Protein AF-A0A1Q9V9M3-F1 (afdb_monomer_lite)

pLDDT: mean 82.21, std 14.97, range [46.44, 98.75]

Structure (mmCIF, N/CA/C/O backbone):
data_AF-A0A1Q9V9M3-F1
#
_entry.id   AF-A0A1Q9V9M3-F1
#
loop_
_atom_site.group_PDB
_atom_site.id
_atom_site.type_symbol
_atom_site.label_atom_id
_atom_site.label_alt_id
_atom_site.label_comp_id
_atom_site.label_asym_id
_atom_site.label_entity_id
_atom_site.label_seq_id
_atom_site.pdbx_PDB_ins_code
_atom_site.Cartn_x
_atom_site.Cartn_y
_atom_site.Cartn_z
_atom_site.occupancy
_atom_site.B_iso_or_equiv
_atom_site.auth_seq_id
_atom_site.auth_comp_id
_atom_site.auth_asym_id
_atom_site.auth_atom_id
_atom_site.pdbx_PDB_model_num
ATOM 1 N N . MET A 1 1 ? 16.304 15.624 -45.747 1.00 52.19 1 MET A N 1
ATOM 2 C CA . MET A 1 1 ? 17.213 16.599 -46.400 1.00 52.19 1 MET A CA 1
ATOM 3 C C . MET A 1 1 ? 18.482 15.970 -46.982 1.00 52.19 1 MET A C 1
ATOM 5 O O . MET A 1 1 ? 18.844 16.340 -48.091 1.00 52.19 1 MET A O 1
ATOM 9 N N . LEU A 1 2 ? 19.108 14.981 -46.325 1.00 54.31 2 LEU A N 1
ATOM 10 C CA . LEU A 1 2 ? 20.291 14.260 -46.846 1.00 54.31 2 LEU A CA 1
ATOM 11 C C . LEU A 1 2 ? 20.023 13.435 -48.120 1.00 54.31 2 LEU A C 1
ATOM 13 O O . LEU A 1 2 ? 20.800 13.474 -49.067 1.00 54.31 2 LEU A O 1
ATOM 17 N N . VAL A 1 3 ? 18.885 12.740 -48.186 1.00 54.84 3 VAL A N 1
ATOM 18 C CA . VAL A 1 3 ? 18.521 11.927 -49.363 1.00 54.84 3 VAL A CA 1
ATOM 19 C C . VAL A 1 3 ? 18.306 12.803 -50.605 1.00 54.84 3 VAL A C 1
ATOM 21 O O . VAL A 1 3 ? 18.783 12.475 -51.685 1.00 54.84 3 VAL A O 1
ATOM 24 N N . LEU A 1 4 ? 17.663 13.966 -50.452 1.00 55.78 4 LEU A N 1
ATOM 25 C CA . LEU A 1 4 ? 17.434 14.912 -51.552 1.00 55.78 4 LEU A CA 1
ATOM 26 C C . LEU A 1 4 ? 18.737 15.526 -52.077 1.00 55.78 4 LEU A C 1
ATOM 28 O O . LEU A 1 4 ? 18.901 15.673 -53.286 1.00 55.78 4 LEU A O 1
ATOM 32 N N . SER A 1 5 ? 19.678 15.836 -51.184 1.00 60.47 5 SER A N 1
ATOM 33 C CA . SER A 1 5 ? 20.996 16.349 -51.570 1.00 60.47 5 SER A CA 1
ATOM 34 C C . SER A 1 5 ? 21.840 15.275 -52.263 1.00 60.47 5 SER A C 1
ATOM 36 O O . SER A 1 5 ? 22.476 15.579 -53.271 1.00 60.47 5 SER A O 1
ATOM 38 N N . GLN A 1 6 ? 21.769 14.010 -51.828 1.00 55.84 6 GLN A N 1
ATOM 39 C CA . GLN A 1 6 ? 22.414 12.896 -52.535 1.00 55.84 6 GLN A CA 1
ATOM 40 C C . GLN A 1 6 ? 21.811 12.633 -53.921 1.00 55.84 6 GLN A C 1
ATOM 42 O O . GLN A 1 6 ? 22.554 12.438 -54.882 1.00 55.84 6 GLN A O 1
ATOM 47 N N . VAL A 1 7 ? 20.483 12.686 -54.060 1.00 62.59 7 VAL A N 1
ATOM 48 C CA . VAL A 1 7 ? 19.799 12.487 -55.351 1.00 62.59 7 VAL A CA 1
ATOM 49 C C . VAL A 1 7 ? 20.098 13.629 -56.329 1.00 62.59 7 VAL A C 1
ATOM 51 O O . VAL A 1 7 ? 20.303 13.383 -57.520 1.00 62.59 7 VAL A O 1
ATOM 54 N N . TRP A 1 8 ? 20.170 14.872 -55.844 1.00 66.31 8 TRP A N 1
ATOM 55 C CA . TRP A 1 8 ? 20.502 16.034 -56.672 1.00 66.31 8 TRP A CA 1
ATOM 56 C C . TRP A 1 8 ? 21.964 16.002 -57.151 1.00 66.31 8 TRP A C 1
ATOM 58 O O . TRP A 1 8 ? 22.221 16.199 -58.341 1.00 66.31 8 TRP A O 1
ATOM 68 N N . LEU A 1 9 ? 22.915 15.648 -56.273 1.00 55.75 9 LEU A N 1
ATOM 69 C CA . LEU A 1 9 ? 24.323 15.457 -56.653 1.00 55.75 9 LEU A CA 1
ATOM 70 C C . LEU A 1 9 ? 24.509 14.300 -57.653 1.00 55.75 9 LEU A C 1
ATOM 72 O O . LEU A 1 9 ? 25.264 14.438 -58.620 1.00 55.75 9 LEU A O 1
ATOM 76 N N . ALA A 1 10 ? 23.813 13.177 -57.439 1.00 53.75 10 ALA A N 1
ATOM 77 C CA . ALA A 1 10 ? 23.918 11.984 -58.281 1.00 53.75 10 ALA A CA 1
ATOM 78 C C . ALA A 1 10 ? 23.392 12.227 -59.704 1.00 53.75 10 ALA A C 1
ATOM 80 O O . ALA A 1 10 ? 24.025 11.816 -60.677 1.00 53.75 10 ALA A O 1
ATOM 81 N N . ARG A 1 11 ? 22.277 12.959 -59.846 1.00 52.19 11 ARG A N 1
ATOM 82 C CA . ARG A 1 11 ? 21.719 13.316 -61.161 1.00 52.19 11 ARG A CA 1
ATOM 83 C C . ARG A 1 11 ? 22.567 14.330 -61.926 1.00 52.19 11 ARG A C 1
ATOM 85 O O . ARG A 1 11 ? 22.576 14.296 -63.151 1.00 52.19 11 ARG A O 1
ATOM 92 N N . ARG A 1 12 ? 23.282 15.226 -61.235 1.00 53.69 12 ARG A N 1
ATOM 93 C CA . ARG A 1 12 ? 24.069 16.288 -61.885 1.00 53.69 12 ARG A CA 1
ATOM 94 C C . ARG A 1 12 ? 25.446 15.822 -62.375 1.00 53.69 12 ARG A C 1
ATOM 96 O O . ARG A 1 12 ? 25.976 16.454 -63.282 1.00 53.69 12 ARG A O 1
ATOM 103 N N . THR A 1 13 ? 26.025 14.754 -61.812 1.00 55.75 13 THR A N 1
ATOM 104 C CA . THR A 1 13 ? 27.444 14.403 -62.056 1.00 55.75 13 THR A CA 1
ATOM 105 C C . THR A 1 13 ? 27.709 13.067 -62.754 1.00 55.75 13 THR A C 1
ATOM 107 O O . THR A 1 13 ? 28.842 12.851 -63.176 1.00 55.75 13 THR A O 1
ATOM 110 N N . HIS A 1 14 ? 26.715 12.185 -62.936 1.00 46.44 14 HIS A N 1
ATOM 111 C CA . HIS A 1 14 ? 26.846 10.934 -63.716 1.00 46.44 14 HIS A CA 1
ATOM 112 C C . HIS A 1 14 ? 28.064 10.040 -63.346 1.00 46.44 14 HIS A C 1
ATOM 114 O O . HIS A 1 14 ? 28.505 9.218 -64.148 1.00 46.44 14 HIS A O 1
ATOM 120 N N . ARG A 1 15 ? 28.626 10.178 -62.132 1.00 51.00 15 ARG A N 1
ATOM 121 C CA . ARG A 1 15 ? 29.805 9.439 -61.649 1.00 51.00 15 ARG A CA 1
ATOM 122 C C . ARG A 1 15 ? 29.565 8.891 -60.244 1.00 51.00 15 ARG A C 1
ATOM 124 O O . ARG A 1 15 ? 29.364 9.664 -59.313 1.00 51.00 15 ARG A O 1
ATOM 131 N N . VAL A 1 16 ? 29.622 7.558 -60.153 1.00 52.34 16 VAL A N 1
ATOM 132 C CA . VAL A 1 16 ? 29.836 6.688 -58.977 1.00 52.34 16 VAL A CA 1
ATOM 133 C C . VAL A 1 16 ? 29.643 7.354 -57.609 1.00 52.34 16 VAL A C 1
ATOM 135 O O . VAL A 1 16 ? 30.481 8.130 -57.140 1.00 52.34 16 VAL A O 1
ATOM 138 N N . LEU A 1 17 ? 28.522 6.989 -56.976 1.00 54.84 17 LEU A N 1
ATOM 139 C CA . LEU A 1 17 ? 28.179 7.255 -55.580 1.00 54.84 17 LEU A CA 1
ATOM 140 C C . LEU A 1 17 ? 29.416 7.071 -54.690 1.00 54.84 17 LEU A C 1
ATOM 142 O O . LEU A 1 17 ? 29.996 5.989 -54.636 1.00 54.84 17 LEU A O 1
ATOM 146 N N . ASN A 1 18 ? 29.840 8.145 -54.021 1.00 62.94 18 ASN A N 1
ATOM 147 C CA . ASN A 1 18 ? 30.986 8.121 -53.120 1.00 62.94 18 ASN A CA 1
ATOM 148 C C . ASN A 1 18 ? 30.690 7.141 -51.971 1.00 62.94 18 ASN A C 1
ATOM 150 O O . ASN A 1 18 ? 29.821 7.409 -51.139 1.00 62.94 18 ASN A O 1
ATOM 154 N N . VAL A 1 19 ? 31.404 6.011 -51.946 1.00 64.25 19 VAL A N 1
ATOM 155 C CA . VAL A 1 19 ? 31.219 4.924 -50.972 1.00 64.25 19 VAL A CA 1
ATOM 156 C C . VAL A 1 19 ? 31.309 5.449 -49.536 1.00 64.25 19 VAL A C 1
ATOM 158 O O . VAL A 1 19 ? 30.541 5.010 -48.685 1.00 64.25 19 VAL A O 1
ATOM 161 N N . GLY A 1 20 ? 32.149 6.460 -49.276 1.00 64.12 20 GLY A N 1
ATOM 162 C CA . GLY A 1 20 ? 32.244 7.109 -47.963 1.00 64.12 20 GLY A CA 1
ATOM 163 C C . GLY A 1 20 ? 30.970 7.859 -47.554 1.00 64.12 20 GLY A C 1
ATOM 164 O O . GLY A 1 20 ? 30.557 7.794 -46.399 1.00 64.12 20 GLY A O 1
ATOM 165 N N . LEU A 1 21 ? 30.290 8.516 -48.501 1.00 64.00 21 LEU A N 1
ATOM 166 C CA . LEU A 1 21 ? 29.036 9.237 -48.246 1.00 64.00 21 LEU A CA 1
ATOM 167 C C . LEU A 1 21 ? 27.853 8.269 -48.060 1.00 64.00 21 LEU A C 1
ATOM 169 O O . LEU A 1 21 ? 26.961 8.514 -47.243 1.00 64.00 21 LEU A O 1
ATOM 173 N N . ALA A 1 22 ? 27.856 7.162 -48.807 1.00 69.62 22 ALA A N 1
ATOM 174 C CA . ALA A 1 22 ? 26.891 6.077 -48.649 1.00 69.62 22 ALA A CA 1
ATOM 175 C C . ALA A 1 22 ? 27.064 5.378 -47.289 1.00 69.62 22 ALA A C 1
ATOM 177 O O . ALA A 1 22 ? 26.083 5.208 -46.566 1.00 69.62 22 ALA A O 1
ATOM 178 N N . ALA A 1 23 ? 28.306 5.073 -46.895 1.00 69.19 23 ALA A N 1
ATOM 179 C CA . ALA A 1 23 ? 28.630 4.511 -45.585 1.00 69.19 23 ALA A CA 1
ATOM 180 C C . ALA A 1 23 ? 28.221 5.453 -44.441 1.00 69.19 23 ALA A C 1
ATOM 182 O O . ALA A 1 23 ? 27.565 5.015 -43.501 1.00 69.19 23 ALA A O 1
ATOM 183 N N . ALA A 1 24 ? 28.511 6.755 -44.542 1.00 66.38 24 ALA A N 1
ATOM 184 C CA . ALA A 1 24 ? 28.095 7.735 -43.535 1.00 66.38 24 ALA A CA 1
ATOM 185 C C . ALA A 1 24 ? 26.564 7.816 -43.391 1.00 66.38 24 ALA A C 1
ATOM 187 O O . ALA A 1 24 ? 26.045 7.872 -42.279 1.00 66.38 24 ALA A O 1
ATOM 188 N N . THR A 1 25 ? 25.828 7.761 -44.504 1.00 72.12 25 THR A N 1
ATOM 189 C CA . THR A 1 25 ? 24.355 7.769 -44.481 1.00 72.12 25 THR A CA 1
ATOM 190 C C . THR A 1 25 ? 23.799 6.482 -43.870 1.00 72.12 25 THR A C 1
ATOM 192 O O . THR A 1 25 ? 22.863 6.544 -43.075 1.00 72.12 25 THR A O 1
ATOM 195 N N . ALA A 1 26 ? 24.396 5.327 -44.183 1.00 74.50 26 ALA A N 1
ATOM 196 C CA . ALA A 1 26 ? 24.034 4.052 -43.572 1.00 74.50 26 ALA A CA 1
ATOM 197 C C . ALA A 1 26 ? 24.268 4.067 -42.055 1.00 74.50 26 ALA A C 1
ATOM 199 O O . ALA A 1 26 ? 23.384 3.660 -41.307 1.00 74.50 26 ALA A O 1
ATOM 200 N N . VAL A 1 27 ? 25.398 4.610 -41.585 1.00 76.38 27 VAL A N 1
ATOM 201 C CA . VAL A 1 27 ? 25.664 4.740 -40.144 1.00 76.38 27 VAL A CA 1
ATOM 202 C C . VAL A 1 27 ? 24.647 5.666 -39.478 1.00 76.38 27 VAL A C 1
ATOM 204 O O . VAL A 1 27 ? 24.097 5.295 -38.449 1.00 76.38 27 VAL A O 1
ATOM 207 N N . VAL A 1 28 ? 24.328 6.824 -40.065 1.00 77.56 28 VAL A N 1
ATOM 208 C CA . VAL A 1 28 ? 23.309 7.736 -39.507 1.00 77.56 28 VAL A CA 1
ATOM 209 C C . VAL A 1 28 ? 21.932 7.071 -39.434 1.00 77.56 28 VAL A C 1
ATOM 211 O O . VAL A 1 28 ? 21.229 7.242 -38.441 1.00 77.56 28 VAL A O 1
ATOM 214 N N . LEU A 1 29 ? 21.546 6.288 -40.446 1.00 78.31 29 LEU A N 1
ATOM 215 C CA . LEU A 1 29 ? 20.292 5.532 -40.422 1.00 78.31 29 LEU A CA 1
ATOM 216 C C . LEU A 1 29 ? 20.296 4.460 -39.331 1.00 78.31 29 LEU A C 1
ATOM 218 O O . LEU A 1 29 ? 19.329 4.372 -38.580 1.00 78.31 29 LEU A O 1
ATOM 222 N N . VAL A 1 30 ? 21.380 3.691 -39.200 1.00 79.19 30 VAL A N 1
ATOM 223 C CA . VAL A 1 30 ? 21.522 2.687 -38.134 1.00 79.19 30 VAL A CA 1
ATOM 224 C C . VAL A 1 30 ? 21.462 3.352 -36.761 1.00 79.19 30 VAL A C 1
ATOM 226 O O . VAL A 1 30 ? 20.701 2.909 -35.912 1.00 79.19 30 VAL A O 1
ATOM 229 N N . VAL A 1 31 ? 22.185 4.453 -36.556 1.00 78.50 31 VAL A N 1
ATOM 230 C CA . VAL A 1 31 ? 22.162 5.241 -35.314 1.00 78.50 31 VAL A CA 1
ATOM 231 C C . VAL A 1 31 ? 20.756 5.770 -35.023 1.00 78.50 31 VAL A C 1
ATOM 233 O O . VAL A 1 31 ? 20.307 5.692 -33.885 1.00 78.50 31 VAL A O 1
ATOM 236 N N . GLY A 1 32 ? 20.030 6.256 -36.034 1.00 76.00 32 GLY A N 1
ATOM 237 C CA . GLY A 1 32 ? 18.650 6.721 -35.879 1.00 76.00 32 GLY A CA 1
ATOM 238 C C . GLY A 1 32 ? 17.676 5.600 -35.508 1.00 76.00 32 GLY A C 1
ATOM 239 O O . GLY A 1 32 ? 16.866 5.761 -34.596 1.00 76.00 32 GLY A O 1
ATOM 240 N N . VAL A 1 33 ? 17.773 4.440 -36.163 1.00 80.56 33 VAL A N 1
ATOM 241 C CA . VAL A 1 33 ? 16.946 3.261 -35.848 1.00 80.56 33 VAL A CA 1
ATOM 242 C C . VAL A 1 33 ? 17.271 2.732 -34.450 1.00 80.56 33 VAL A C 1
ATOM 244 O O . VAL A 1 33 ? 16.373 2.513 -33.646 1.00 80.56 33 VAL A O 1
ATOM 247 N N . VAL A 1 34 ? 18.552 2.594 -34.112 1.00 77.69 34 VAL A N 1
ATOM 248 C CA . VAL A 1 34 ? 18.983 2.144 -32.782 1.00 77.69 34 VAL A CA 1
ATOM 249 C C . VAL A 1 34 ? 18.540 3.142 -31.709 1.00 77.69 34 VAL A C 1
ATOM 251 O O . VAL A 1 34 ? 17.957 2.738 -30.708 1.00 77.69 34 VAL A O 1
ATOM 254 N N . GLY A 1 35 ? 18.729 4.444 -31.933 1.00 75.00 35 GLY A N 1
ATOM 255 C CA . GLY A 1 35 ? 18.308 5.493 -31.003 1.00 75.00 35 GLY A CA 1
ATOM 256 C C . GLY A 1 35 ? 16.796 5.522 -30.765 1.00 75.00 35 GLY A C 1
ATOM 257 O O . GLY A 1 35 ? 16.358 5.626 -29.622 1.00 75.00 35 GLY A O 1
ATOM 258 N N . THR A 1 36 ? 15.988 5.371 -31.819 1.00 76.12 36 THR A N 1
ATOM 259 C CA . THR A 1 36 ? 14.518 5.313 -31.694 1.00 76.12 36 THR A CA 1
ATOM 260 C C . THR A 1 36 ? 14.044 4.065 -30.952 1.00 76.12 36 THR A C 1
ATOM 262 O O . THR A 1 36 ? 13.168 4.171 -30.092 1.00 76.12 36 THR A O 1
ATOM 265 N N . VAL A 1 37 ? 14.650 2.901 -31.207 1.00 80.12 37 VAL A N 1
ATOM 266 C CA . VAL A 1 37 ? 14.361 1.657 -30.472 1.00 80.12 37 VAL A CA 1
ATOM 267 C C . VAL A 1 37 ? 14.714 1.792 -28.989 1.00 80.12 37 VAL A C 1
ATOM 269 O O . VAL A 1 37 ? 13.926 1.397 -28.132 1.00 80.12 37 VAL A O 1
ATOM 272 N N . LEU A 1 38 ? 15.870 2.376 -28.668 1.00 77.31 38 LEU A N 1
ATOM 273 C CA . LEU A 1 38 ? 16.306 2.585 -27.285 1.00 77.31 38 LEU A CA 1
ATOM 274 C C . LEU A 1 38 ? 15.390 3.551 -26.529 1.00 77.31 38 LEU A C 1
ATOM 276 O O . LEU A 1 38 ? 14.992 3.256 -25.405 1.00 77.31 38 LEU A O 1
ATOM 280 N N . LEU A 1 39 ? 15.009 4.668 -27.156 1.00 75.94 39 LEU A N 1
ATOM 281 C CA . LEU A 1 39 ? 14.087 5.630 -26.554 1.00 75.94 39 LEU A CA 1
ATOM 282 C C . LEU A 1 39 ? 12.698 5.017 -26.329 1.00 75.94 39 LEU A C 1
ATOM 284 O O . LEU A 1 39 ? 12.092 5.238 -25.284 1.00 75.94 39 LEU A O 1
ATOM 288 N N . SER A 1 40 ? 12.221 4.205 -27.277 1.00 76.44 40 SER A N 1
ATOM 289 C CA . SER A 1 40 ? 10.941 3.497 -27.147 1.00 76.44 40 SER A CA 1
ATOM 290 C C . SER A 1 40 ? 10.968 2.503 -25.983 1.00 76.44 40 SER A C 1
ATOM 292 O O . SER A 1 40 ? 10.030 2.462 -25.194 1.00 76.44 40 SER A O 1
ATOM 294 N N . GLN A 1 41 ? 12.061 1.752 -25.819 1.00 78.62 41 GLN A N 1
ATOM 295 C CA . GLN A 1 41 ? 12.230 0.841 -24.682 1.00 78.62 41 GLN A CA 1
ATOM 296 C C . GLN A 1 41 ? 12.324 1.578 -23.343 1.00 78.62 41 GLN A C 1
ATOM 298 O O . GLN A 1 41 ? 11.716 1.144 -22.370 1.00 78.62 41 GLN A O 1
ATOM 303 N N . ALA A 1 42 ? 13.055 2.694 -23.284 1.00 76.19 42 ALA A N 1
ATOM 304 C CA . ALA A 1 42 ? 13.129 3.518 -22.080 1.00 76.19 42 ALA A CA 1
ATOM 305 C C . ALA A 1 42 ? 11.749 4.080 -21.700 1.00 76.19 42 ALA A C 1
ATOM 307 O O . ALA A 1 42 ? 11.372 4.048 -20.532 1.00 76.19 42 ALA A O 1
ATOM 308 N N . SER A 1 43 ? 10.972 4.531 -22.692 1.00 75.19 43 SER A N 1
ATOM 309 C CA . SER A 1 43 ? 9.602 5.005 -22.485 1.00 75.19 43 SER A CA 1
ATOM 310 C C . SER A 1 43 ? 8.664 3.898 -22.004 1.00 75.19 43 SER A C 1
ATOM 312 O O . SER A 1 43 ? 7.837 4.163 -21.138 1.00 75.19 43 SER A O 1
ATOM 314 N N . ALA A 1 44 ? 8.777 2.683 -22.552 1.00 78.75 44 ALA A N 1
ATOM 315 C CA . ALA A 1 44 ? 7.976 1.538 -22.122 1.00 78.75 44 ALA A CA 1
ATOM 316 C C . ALA A 1 44 ? 8.295 1.153 -20.671 1.00 78.75 44 ALA A C 1
ATOM 318 O O . ALA A 1 44 ? 7.394 1.104 -19.849 1.00 78.75 44 ALA A O 1
ATOM 319 N N . ARG A 1 45 ? 9.578 1.033 -20.304 1.00 76.44 45 ARG A N 1
ATOM 320 C CA . ARG A 1 45 ? 9.960 0.732 -18.913 1.00 76.44 45 ARG A CA 1
ATOM 321 C C . ARG A 1 45 ? 9.528 1.811 -17.927 1.00 76.44 45 ARG A C 1
ATOM 323 O O . ARG A 1 45 ? 9.054 1.495 -16.848 1.00 76.44 45 ARG A O 1
ATOM 330 N N . ALA A 1 46 ? 9.670 3.089 -18.284 1.00 73.69 46 ALA A N 1
ATOM 331 C CA . ALA A 1 46 ? 9.196 4.180 -17.432 1.00 73.69 46 ALA A CA 1
ATOM 332 C C . ALA A 1 46 ? 7.670 4.141 -17.243 1.00 73.69 46 ALA A C 1
ATOM 334 O O . ALA A 1 46 ? 7.168 4.529 -16.189 1.00 73.69 46 ALA A O 1
ATOM 335 N N . HIS A 1 47 ? 6.937 3.683 -18.260 1.00 77.31 47 HIS A N 1
ATOM 336 C CA . HIS A 1 47 ? 5.510 3.424 -18.146 1.00 77.31 47 HIS A CA 1
ATOM 337 C C . HIS A 1 47 ? 5.242 2.254 -17.192 1.00 77.31 47 HIS A C 1
ATOM 339 O O . HIS A 1 47 ? 4.475 2.437 -16.254 1.00 77.31 47 HIS A O 1
ATOM 345 N N . ASP A 1 48 ? 5.911 1.116 -17.384 1.00 80.25 48 ASP A N 1
ATOM 346 C CA . ASP A 1 48 ? 5.730 -0.100 -16.580 1.00 80.25 48 ASP A CA 1
ATOM 347 C C . ASP A 1 48 ? 6.033 0.137 -15.096 1.00 80.25 48 ASP A C 1
ATOM 349 O O . ASP A 1 48 ? 5.232 -0.226 -14.243 1.00 80.25 48 ASP A O 1
ATOM 353 N N . VAL A 1 49 ? 7.127 0.837 -14.774 1.00 77.56 49 VAL A N 1
ATOM 354 C CA . VAL A 1 49 ? 7.458 1.215 -13.387 1.00 77.56 49 VAL A CA 1
ATOM 355 C C . VAL A 1 49 ? 6.363 2.089 -12.782 1.00 77.56 49 VAL A C 1
ATOM 357 O O . VAL A 1 49 ? 5.965 1.892 -11.637 1.00 77.56 49 VAL A O 1
ATOM 360 N N . ARG A 1 50 ? 5.853 3.061 -13.548 1.00 75.00 50 ARG A N 1
ATOM 361 C CA . ARG A 1 50 ? 4.819 3.984 -13.069 1.00 75.00 50 ARG A CA 1
ATOM 362 C C . ARG A 1 50 ? 3.494 3.272 -12.808 1.00 75.00 50 ARG A C 1
ATOM 364 O O . ARG A 1 50 ? 2.832 3.617 -11.837 1.00 75.00 50 ARG A O 1
ATOM 371 N N . THR A 1 51 ? 3.090 2.356 -13.686 1.00 81.25 51 THR A N 1
ATOM 372 C CA . THR A 1 51 ? 1.801 1.650 -13.590 1.00 81.25 51 THR A CA 1
ATOM 373 C C . THR A 1 51 ? 1.877 0.334 -12.822 1.00 81.25 51 THR A C 1
ATOM 375 O O . THR A 1 51 ? 0.840 -0.259 -12.579 1.00 81.25 51 THR A O 1
ATOM 378 N N . GLY A 1 52 ? 3.073 -0.134 -12.466 1.00 86.81 52 GLY A N 1
ATOM 379 C CA . GLY A 1 52 ? 3.303 -1.338 -11.671 1.00 86.81 52 GLY A CA 1
ATOM 380 C C . GLY A 1 52 ? 3.850 -0.990 -10.291 1.00 86.81 52 GLY A C 1
ATOM 381 O O . GLY A 1 52 ? 3.125 -0.506 -9.427 1.00 86.81 52 GLY A O 1
ATOM 382 N N . SER A 1 53 ? 5.152 -1.196 -10.090 1.00 77.50 53 SER A N 1
ATOM 383 C CA . SER A 1 53 ? 5.811 -1.128 -8.777 1.00 77.50 53 SER A CA 1
ATOM 384 C C . SER A 1 53 ? 5.639 0.214 -8.045 1.00 77.50 53 SER A C 1
ATOM 386 O O . SER A 1 53 ? 5.424 0.242 -6.831 1.00 77.50 53 SER A O 1
ATOM 388 N N . TYR A 1 54 ? 5.640 1.348 -8.748 1.00 75.81 54 TYR A N 1
ATOM 389 C CA . TYR A 1 54 ? 5.378 2.637 -8.101 1.00 75.81 54 TYR A CA 1
ATOM 390 C C . TYR A 1 54 ? 3.918 2.784 -7.649 1.00 75.81 54 TYR A C 1
ATOM 392 O O . TYR A 1 54 ? 3.667 3.263 -6.542 1.00 75.81 54 TYR A O 1
ATOM 400 N N . ALA A 1 55 ? 2.962 2.358 -8.480 1.00 80.88 55 ALA A N 1
ATOM 401 C CA . ALA A 1 55 ? 1.540 2.391 -8.145 1.00 80.88 55 ALA A CA 1
ATOM 402 C C . ALA A 1 55 ? 1.226 1.477 -6.948 1.00 80.88 55 ALA A C 1
ATOM 404 O O . ALA A 1 55 ? 0.534 1.915 -6.030 1.00 80.88 55 ALA A O 1
ATOM 405 N N . ALA A 1 56 ? 1.825 0.280 -6.898 1.00 83.69 56 ALA A N 1
ATOM 406 C CA . ALA A 1 56 ? 1.733 -0.643 -5.763 1.00 83.69 56 ALA A CA 1
ATOM 407 C C . ALA A 1 56 ? 2.215 0.012 -4.465 1.00 83.69 56 ALA A C 1
ATOM 409 O O . ALA A 1 56 ? 1.488 0.074 -3.475 1.00 83.69 56 ALA A O 1
ATOM 410 N N . THR A 1 57 ? 3.428 0.575 -4.504 1.00 81.31 57 THR A N 1
ATOM 411 C CA . THR A 1 57 ? 4.037 1.250 -3.350 1.00 81.31 57 THR A CA 1
ATOM 412 C C . THR A 1 57 ? 3.151 2.391 -2.853 1.00 81.31 57 THR A C 1
ATOM 414 O O . THR A 1 57 ? 2.979 2.566 -1.646 1.00 81.31 57 THR A O 1
ATOM 417 N N . LEU A 1 58 ? 2.593 3.181 -3.775 1.00 83.75 58 LEU A N 1
ATOM 418 C CA . LEU A 1 58 ? 1.739 4.317 -3.446 1.00 83.75 58 LEU A CA 1
ATOM 419 C C . LEU A 1 58 ? 0.425 3.874 -2.794 1.00 83.75 58 LEU A C 1
ATOM 421 O O . LEU A 1 58 ? 0.062 4.433 -1.760 1.00 83.75 58 LEU A O 1
ATOM 425 N N . ALA A 1 59 ? -0.259 2.884 -3.372 1.00 88.38 59 ALA A N 1
ATOM 426 C CA . ALA A 1 59 ? -1.514 2.358 -2.845 1.00 88.38 59 ALA A CA 1
ATOM 427 C C . ALA A 1 59 ? -1.324 1.764 -1.440 1.00 88.38 59 ALA A C 1
ATOM 429 O O . ALA A 1 59 ? -2.014 2.180 -0.509 1.00 88.38 59 ALA A O 1
ATOM 430 N N . ALA A 1 60 ? -0.326 0.890 -1.263 1.00 87.12 60 ALA A N 1
ATOM 431 C CA . ALA A 1 60 ? -0.014 0.282 0.030 1.00 87.12 60 ALA A CA 1
ATOM 432 C C . ALA A 1 60 ? 0.393 1.331 1.083 1.00 87.12 60 ALA A C 1
ATOM 434 O O . ALA A 1 60 ? -0.078 1.284 2.217 1.00 87.12 60 ALA A O 1
ATOM 435 N N . SER A 1 61 ? 1.190 2.343 0.710 1.00 81.69 61 SER A N 1
ATOM 436 C CA . SER A 1 61 ? 1.582 3.429 1.629 1.00 81.69 61 SER A CA 1
ATOM 437 C C . SER A 1 61 ? 0.399 4.285 2.079 1.00 81.69 61 SER A C 1
ATOM 439 O O . SER A 1 61 ? 0.328 4.674 3.244 1.00 81.69 61 SER A O 1
ATOM 441 N N . GLN A 1 62 ? -0.518 4.606 1.163 1.00 87.44 62 GLN A N 1
ATOM 442 C CA . GLN A 1 62 ? -1.714 5.387 1.481 1.00 87.44 62 GLN A CA 1
ATOM 443 C C . GLN A 1 62 ? -2.666 4.594 2.373 1.00 87.44 62 GLN A C 1
ATOM 445 O O . GLN A 1 62 ? -3.101 5.119 3.394 1.00 87.44 62 GLN A O 1
ATOM 450 N N . ALA A 1 63 ? -2.927 3.329 2.037 1.00 94.62 63 ALA A N 1
ATOM 451 C CA . ALA A 1 63 ? -3.755 2.449 2.852 1.00 94.62 63 ALA A CA 1
ATOM 452 C C . ALA A 1 63 ? -3.164 2.251 4.255 1.00 94.62 63 ALA A C 1
ATOM 454 O O . ALA A 1 63 ? -3.879 2.358 5.246 1.00 94.62 63 ALA A O 1
ATOM 455 N N . TYR A 1 64 ? -1.846 2.058 4.360 1.00 91.06 64 TYR A N 1
ATOM 456 C CA . TYR A 1 64 ? -1.160 1.966 5.646 1.00 91.06 64 TYR A CA 1
ATOM 457 C C . TYR A 1 64 ? -1.316 3.246 6.482 1.00 91.06 64 TYR A C 1
ATOM 459 O O . TYR A 1 64 ? -1.574 3.172 7.683 1.00 91.06 64 TYR A O 1
ATOM 467 N N . ALA A 1 65 ? -1.193 4.428 5.871 1.00 90.62 65 ALA A N 1
ATOM 468 C CA . ALA A 1 65 ? -1.391 5.698 6.570 1.00 90.62 65 ALA A CA 1
ATOM 469 C C . ALA A 1 65 ? -2.838 5.866 7.072 1.00 90.62 65 ALA A C 1
ATOM 471 O O . ALA A 1 65 ? -3.031 6.180 8.245 1.00 90.62 65 ALA A O 1
ATOM 472 N N . LEU A 1 66 ? -3.828 5.588 6.219 1.00 96.94 66 LEU A N 1
ATOM 473 C CA . LEU A 1 66 ? -5.256 5.645 6.560 1.00 96.94 66 LEU A CA 1
ATOM 474 C C . LEU A 1 66 ? -5.620 4.654 7.667 1.00 96.94 66 LEU A C 1
ATOM 476 O O . LEU A 1 66 ? -6.341 4.994 8.595 1.00 96.94 66 LEU A O 1
ATOM 480 N N . ALA A 1 67 ? -5.062 3.446 7.637 1.00 96.06 67 ALA A N 1
ATOM 481 C CA . ALA A 1 67 ? -5.267 2.476 8.703 1.00 96.06 67 ALA A CA 1
ATOM 482 C C . ALA A 1 67 ? -4.679 2.944 10.047 1.00 96.06 67 ALA A C 1
ATOM 484 O O . ALA A 1 67 ? -5.259 2.683 11.095 1.00 96.06 67 ALA A O 1
ATOM 485 N N . ASN A 1 68 ? -3.554 3.670 10.050 1.00 96.06 68 ASN A N 1
ATOM 486 C CA . ASN A 1 68 ? -3.006 4.261 11.280 1.00 96.06 68 ASN A CA 1
ATOM 487 C C . ASN A 1 68 ? -3.865 5.433 11.798 1.00 96.06 68 ASN A C 1
ATOM 489 O O . ASN A 1 68 ? -3.991 5.615 13.014 1.00 96.06 68 ASN A O 1
ATOM 493 N N . GLU A 1 69 ? -4.469 6.210 10.896 1.00 95.25 69 GLU A N 1
ATOM 494 C CA . GLU A 1 69 ? -5.470 7.231 11.232 1.00 95.25 69 GLU A CA 1
ATOM 495 C C . GLU A 1 69 ? -6.708 6.580 11.862 1.00 95.25 69 GLU A C 1
ATOM 497 O O . GLU A 1 69 ? -7.052 6.899 13.000 1.00 95.25 69 GLU A O 1
ATOM 502 N N . ALA A 1 70 ? -7.270 5.556 11.215 1.00 98.00 70 ALA A N 1
ATOM 503 C CA . ALA A 1 70 ? -8.365 4.754 11.752 1.00 98.00 70 ALA A CA 1
ATOM 504 C C . ALA A 1 70 ? -8.013 4.127 13.111 1.00 98.00 70 ALA A C 1
ATOM 506 O O . ALA A 1 70 ? -8.787 4.229 14.057 1.00 98.00 70 ALA A O 1
ATOM 507 N N . LYS A 1 71 ? -6.813 3.556 13.279 1.00 97.25 71 LYS A N 1
ATOM 508 C CA . LYS A 1 71 ? -6.381 2.986 14.567 1.00 97.25 71 LYS A CA 1
ATOM 509 C C . LYS A 1 71 ? -6.328 4.032 15.683 1.00 97.25 71 LYS A C 1
ATOM 511 O O . LYS A 1 71 ? -6.622 3.728 16.839 1.00 97.25 71 LYS A O 1
ATOM 516 N N . SER A 1 72 ? -5.976 5.270 15.341 1.00 96.62 72 SER A N 1
ATOM 517 C CA . SER A 1 72 ? -6.022 6.393 16.279 1.00 96.62 72 SER A CA 1
ATOM 518 C C . SER A 1 72 ? -7.468 6.770 16.618 1.00 96.62 72 SER A C 1
ATOM 520 O O . SER A 1 72 ? -7.784 6.972 17.791 1.00 96.62 72 SER A O 1
ATOM 522 N N . ALA A 1 73 ? -8.352 6.811 15.618 1.00 96.88 73 ALA A N 1
ATOM 523 C CA . ALA A 1 73 ? -9.775 7.072 15.800 1.00 96.88 73 ALA A CA 1
ATOM 524 C C . ALA A 1 73 ? -10.454 6.002 16.682 1.00 96.88 73 ALA A C 1
ATOM 526 O O . ALA A 1 73 ? -11.141 6.363 17.637 1.00 96.88 73 ALA A O 1
ATOM 527 N N . GLU A 1 74 ? -10.165 4.709 16.474 1.00 96.19 74 GLU A N 1
ATOM 528 C CA . GLU A 1 74 ? -10.624 3.595 17.325 1.00 96.19 74 GLU A CA 1
ATOM 529 C C . GLU A 1 74 ? -10.313 3.867 18.802 1.00 96.19 74 GLU A C 1
ATOM 531 O O . GLU A 1 74 ? -11.204 3.795 19.650 1.00 96.19 74 GLU A O 1
ATOM 536 N N . ALA A 1 75 ? -9.076 4.255 19.124 1.00 94.94 75 ALA A N 1
ATOM 537 C CA . ALA A 1 75 ? -8.703 4.583 20.497 1.00 94.94 75 ALA A CA 1
ATOM 538 C C . ALA A 1 75 ? -9.520 5.765 21.053 1.00 94.94 75 ALA A C 1
ATOM 540 O O . ALA A 1 75 ? -9.939 5.746 22.215 1.00 94.94 75 ALA A O 1
ATOM 541 N N . PHE A 1 76 ? -9.789 6.787 20.235 1.00 95.31 76 PHE A N 1
ATOM 542 C CA . PHE A 1 76 ? -10.598 7.932 20.648 1.00 95.31 76 PHE A CA 1
ATOM 543 C C . PHE A 1 76 ? -12.076 7.599 20.866 1.00 95.31 76 PHE A C 1
ATOM 545 O O . PHE A 1 76 ? -12.680 8.224 21.744 1.00 95.31 76 PHE A O 1
ATOM 552 N N . THR A 1 77 ? -12.640 6.605 20.163 1.00 93.50 77 THR A N 1
ATOM 553 C CA . THR A 1 77 ? -14.016 6.140 20.430 1.00 93.50 77 THR A CA 1
ATOM 554 C C . THR A 1 77 ? -14.180 5.710 21.891 1.00 93.50 77 THR A C 1
ATOM 556 O O . THR A 1 77 ? -15.131 6.125 22.553 1.00 93.50 77 THR A O 1
ATOM 559 N N . LEU A 1 78 ? -13.195 4.982 22.433 1.00 93.69 78 LEU A N 1
ATOM 560 C CA . LEU A 1 78 ? -13.213 4.469 23.806 1.00 93.69 78 LEU A CA 1
ATOM 561 C C . LEU A 1 78 ? -12.817 5.525 24.848 1.00 93.69 78 LEU A C 1
ATOM 563 O O . LEU A 1 78 ? -13.299 5.485 25.983 1.00 93.69 78 LEU A O 1
ATOM 567 N N . ILE A 1 79 ? -11.957 6.486 24.488 1.00 93.25 79 ILE A N 1
ATOM 568 C CA . ILE A 1 79 ? -11.559 7.588 25.381 1.00 93.25 79 ILE A CA 1
ATOM 569 C C . ILE A 1 79 ? -12.720 8.575 25.583 1.00 93.25 79 ILE A C 1
ATOM 571 O O . ILE A 1 79 ? -12.993 8.996 26.711 1.00 93.25 79 ILE A O 1
ATOM 575 N N . GLN A 1 80 ? -13.417 8.953 24.507 1.00 88.62 80 GLN A N 1
ATOM 576 C CA . GLN A 1 80 ? -14.495 9.947 24.528 1.00 88.62 80 GLN A CA 1
ATOM 577 C C . GLN A 1 80 ? -15.862 9.301 24.797 1.00 88.62 80 GLN A C 1
ATOM 579 O O . GLN A 1 80 ? -16.764 9.311 23.957 1.00 88.62 80 GLN A O 1
ATOM 584 N N . ARG A 1 81 ? -16.025 8.769 26.014 1.00 79.25 81 ARG A N 1
ATOM 585 C CA . ARG A 1 81 ? -17.249 8.088 26.476 1.00 79.25 81 ARG A CA 1
ATOM 586 C C . ARG A 1 81 ? -18.505 8.933 26.218 1.00 79.25 81 ARG A C 1
ATOM 588 O O . ARG A 1 81 ? -18.686 9.988 26.822 1.00 79.25 81 ARG A O 1
ATOM 595 N N . GLY A 1 82 ? -19.388 8.445 25.346 1.00 73.38 82 GLY A N 1
ATOM 596 C CA . GLY A 1 82 ? -20.657 9.099 24.995 1.00 73.38 82 GLY A CA 1
ATOM 597 C C . GLY A 1 82 ? -20.579 10.155 23.884 1.00 73.38 82 GLY A C 1
ATOM 598 O O . GLY A 1 82 ? -21.614 10.691 23.496 1.00 73.38 82 GLY A O 1
ATOM 599 N N . SER A 1 83 ? -19.391 10.440 23.342 1.00 82.38 83 SER A N 1
ATOM 600 C CA . SER A 1 83 ? -19.197 11.305 22.167 1.00 82.38 83 SER A CA 1
ATOM 601 C C . SER A 1 83 ? -18.210 10.712 21.151 1.00 82.38 83 SER A C 1
ATOM 603 O O . SER A 1 83 ? -17.588 11.452 20.391 1.00 82.38 83 SER A O 1
ATOM 605 N N . GLY A 1 84 ? -18.058 9.384 21.147 1.00 88.19 84 GLY A N 1
ATOM 606 C CA . GLY A 1 84 ? -17.158 8.641 20.261 1.00 88.19 84 GLY A CA 1
ATOM 607 C C . GLY A 1 84 ? -17.626 8.543 18.805 1.00 88.19 84 GLY A C 1
ATOM 608 O O . GLY A 1 84 ? -16.812 8.254 17.939 1.00 88.19 84 GLY A O 1
ATOM 609 N N . GLN A 1 85 ? -18.898 8.845 18.518 1.00 92.38 85 GLN A N 1
ATOM 610 C CA . GLN A 1 85 ? -19.510 8.674 17.191 1.00 92.38 85 GLN A CA 1
ATOM 611 C C . GLN A 1 85 ? -18.742 9.364 16.052 1.00 92.38 85 GLN A C 1
ATOM 613 O O . GLN A 1 85 ? -18.631 8.814 14.966 1.00 92.38 85 GLN A O 1
ATOM 618 N N . ALA A 1 86 ? -18.187 10.555 16.291 1.00 94.69 86 ALA A N 1
ATOM 619 C CA . ALA A 1 86 ? -17.413 11.256 15.266 1.00 94.69 86 ALA A CA 1
ATOM 620 C C . ALA A 1 86 ? -16.113 10.512 14.905 1.00 94.69 86 ALA A C 1
ATOM 622 O O . ALA A 1 86 ? -15.703 10.527 13.750 1.00 94.69 86 ALA A O 1
ATOM 623 N N . TYR A 1 87 ? -15.487 9.844 15.878 1.00 96.25 87 TYR A N 1
ATOM 624 C CA . TYR A 1 87 ? -14.297 9.026 15.641 1.00 96.25 87 TYR A CA 1
ATOM 625 C C . TYR A 1 87 ? -14.643 7.676 15.016 1.00 96.25 87 TYR A C 1
ATOM 627 O O . TYR A 1 87 ? -13.846 7.138 14.262 1.00 96.25 87 TYR A O 1
ATOM 635 N N . GLU A 1 88 ? -15.837 7.149 15.284 1.00 96.69 88 GLU A N 1
ATOM 636 C CA . GLU A 1 88 ? -16.347 5.978 14.567 1.00 96.69 88 GLU A CA 1
ATOM 637 C C . GLU A 1 88 ? -16.529 6.287 13.076 1.00 96.69 88 GLU A C 1
ATOM 639 O O . GLU A 1 88 ? -16.080 5.540 12.212 1.00 96.69 88 GLU A O 1
ATOM 644 N N . GLU A 1 89 ? -17.125 7.436 12.754 1.00 97.62 89 GLU A N 1
ATOM 645 C CA . GLU A 1 89 ? -17.261 7.893 11.367 1.00 97.62 89 GLU A CA 1
ATOM 646 C C . GLU A 1 89 ? -15.895 8.101 10.692 1.00 97.62 89 GLU A C 1
ATOM 648 O O . GLU A 1 89 ? -15.735 7.768 9.518 1.00 97.62 89 GLU A O 1
ATOM 653 N N . GLU A 1 90 ? -14.900 8.608 11.428 1.00 97.62 90 GLU A N 1
ATOM 654 C CA . GLU A 1 90 ? -13.515 8.746 10.957 1.00 97.62 90 GLU A CA 1
ATOM 655 C C . GLU A 1 90 ? -12.851 7.382 10.712 1.00 97.62 90 GLU A C 1
ATOM 657 O O . GLU A 1 90 ? -12.216 7.194 9.674 1.00 97.62 90 GLU A O 1
ATOM 662 N N . PHE A 1 91 ? -13.051 6.410 11.611 1.00 98.44 91 PHE A N 1
ATOM 663 C CA . PHE A 1 91 ? -12.576 5.036 11.442 1.00 98.44 91 PHE A CA 1
ATOM 664 C C . PHE A 1 91 ? -13.136 4.410 10.161 1.00 98.44 91 PHE A C 1
ATOM 666 O O . PHE A 1 91 ? -12.373 3.913 9.327 1.00 98.44 91 PHE A O 1
ATOM 673 N N . VAL A 1 92 ? -14.459 4.462 9.983 1.00 98.50 92 VAL A N 1
ATOM 674 C CA . VAL A 1 92 ? -15.138 3.882 8.816 1.00 98.50 92 VAL A CA 1
ATOM 675 C C . VAL A 1 92 ? -14.678 4.570 7.534 1.00 98.50 92 VAL A C 1
ATOM 677 O O . VAL A 1 92 ? -14.286 3.901 6.586 1.00 98.50 92 VAL A O 1
ATOM 680 N N . ALA A 1 93 ? -14.631 5.904 7.510 1.00 98.62 93 ALA A N 1
ATOM 681 C CA . ALA A 1 93 ? -14.204 6.639 6.322 1.00 98.62 93 ALA A CA 1
ATOM 682 C C . ALA A 1 93 ? -12.754 6.320 5.916 1.00 98.62 93 ALA A C 1
ATOM 684 O O . ALA A 1 93 ? -12.468 6.144 4.729 1.00 98.62 93 ALA A O 1
ATOM 685 N N . ALA A 1 94 ? -11.837 6.241 6.884 1.00 97.94 94 ALA A N 1
ATOM 686 C CA . ALA A 1 94 ? -10.437 5.936 6.615 1.00 97.94 94 ALA A CA 1
ATOM 687 C C . ALA A 1 94 ? -10.236 4.477 6.168 1.00 97.94 94 ALA A C 1
ATOM 689 O O . ALA A 1 94 ? -9.454 4.222 5.250 1.00 97.94 94 ALA A O 1
ATOM 690 N N . THR A 1 95 ? -10.955 3.523 6.765 1.00 98.62 95 THR A N 1
ATOM 691 C CA . THR A 1 95 ? -10.878 2.105 6.371 1.00 98.62 95 THR A CA 1
ATOM 692 C C . THR A 1 95 ? -11.531 1.839 5.014 1.00 98.62 95 THR A C 1
ATOM 694 O O . THR A 1 95 ? -10.940 1.120 4.210 1.00 98.62 95 THR A O 1
ATOM 697 N N . ASP A 1 96 ? -12.645 2.498 4.689 1.00 98.69 96 ASP A N 1
ATOM 698 C CA . ASP A 1 96 ? -13.270 2.435 3.362 1.00 98.69 96 ASP A CA 1
ATOM 699 C C . ASP A 1 96 ? -12.351 3.004 2.262 1.00 98.69 96 ASP A C 1
ATOM 701 O O . ASP A 1 96 ? -12.216 2.406 1.190 1.00 98.69 96 ASP A O 1
ATOM 705 N N . ASP A 1 97 ? -11.683 4.143 2.505 1.00 98.56 97 ASP A N 1
ATOM 706 C CA . ASP A 1 97 ? -10.722 4.709 1.541 1.00 98.56 97 ASP A CA 1
ATOM 707 C C . ASP A 1 97 ? -9.482 3.812 1.396 1.00 98.56 97 ASP A C 1
ATOM 709 O O . ASP A 1 97 ? -8.982 3.609 0.286 1.00 98.56 97 ASP A O 1
ATOM 713 N N . ALA A 1 98 ? -9.002 3.219 2.494 1.00 97.81 98 ALA A N 1
ATOM 714 C CA . ALA A 1 98 ? -7.908 2.253 2.451 1.00 97.81 98 ALA A CA 1
ATOM 715 C C . ALA A 1 98 ? -8.286 1.011 1.626 1.00 97.81 98 ALA A C 1
ATOM 717 O O . ALA A 1 98 ? -7.520 0.617 0.742 1.00 97.81 98 ALA A O 1
ATOM 718 N N . ALA A 1 99 ? -9.477 0.448 1.851 1.00 98.50 99 ALA A N 1
ATOM 719 C CA . ALA A 1 99 ? -9.993 -0.702 1.113 1.00 98.50 99 ALA A CA 1
ATOM 720 C C . ALA A 1 99 ? -10.142 -0.381 -0.377 1.00 98.50 99 ALA A C 1
ATOM 722 O O . ALA A 1 99 ? -9.599 -1.096 -1.216 1.00 98.50 99 ALA A O 1
ATOM 723 N N . GLN A 1 100 ? -10.750 0.761 -0.722 1.00 98.38 100 GLN A N 1
ATOM 724 C CA . GLN A 1 100 ? -10.907 1.182 -2.116 1.00 98.38 100 GLN A CA 1
ATOM 725 C C . GLN A 1 100 ? -9.564 1.279 -2.856 1.00 98.38 100 GLN A C 1
ATOM 727 O O . GLN A 1 100 ? -9.470 0.883 -4.020 1.00 98.38 100 GLN A O 1
ATOM 732 N N . ARG A 1 101 ? -8.518 1.804 -2.206 1.00 95.56 101 ARG A N 1
ATOM 733 C CA . ARG A 1 101 ? -7.177 1.913 -2.806 1.00 95.56 101 ARG A CA 1
ATOM 734 C C . ARG A 1 101 ? -6.532 0.548 -3.023 1.00 95.56 101 ARG A C 1
ATOM 736 O O . ARG A 1 101 ? -5.940 0.326 -4.081 1.00 95.56 101 ARG A O 1
ATOM 743 N N . LEU A 1 102 ? -6.638 -0.343 -2.039 1.00 97.44 102 LEU A N 1
ATOM 744 C CA . LEU A 1 102 ? -6.087 -1.696 -2.123 1.00 97.44 102 LEU A CA 1
ATOM 745 C C . LEU A 1 102 ? -6.825 -2.531 -3.173 1.00 97.44 102 LEU A C 1
ATOM 747 O O . LEU A 1 102 ? -6.175 -3.166 -4.000 1.00 97.44 102 LEU A O 1
ATOM 751 N N . ASP A 1 103 ? -8.154 -2.456 -3.215 1.00 97.88 103 ASP A N 1
ATOM 752 C CA . ASP A 1 103 ? -8.985 -3.147 -4.202 1.00 97.88 103 ASP A CA 1
ATOM 753 C C . ASP A 1 103 ? -8.736 -2.643 -5.621 1.00 97.88 103 ASP A C 1
ATOM 755 O O . ASP A 1 103 ? -8.626 -3.439 -6.555 1.00 97.88 103 ASP A O 1
ATOM 759 N N . ALA A 1 104 ? -8.604 -1.325 -5.803 1.00 96.25 104 ALA A N 1
ATOM 760 C CA . ALA A 1 104 ? -8.251 -0.754 -7.097 1.00 96.25 104 ALA A CA 1
ATOM 761 C C . ALA A 1 104 ? -6.898 -1.302 -7.576 1.00 96.25 104 ALA A C 1
ATOM 763 O O . ALA A 1 104 ? -6.814 -1.843 -8.680 1.00 96.25 104 ALA A O 1
ATOM 764 N N . ALA A 1 105 ? -5.871 -1.261 -6.723 1.00 92.06 105 ALA A N 1
ATOM 765 C CA . ALA A 1 105 ? -4.550 -1.797 -7.045 1.00 92.06 105 ALA A CA 1
ATOM 766 C C . ALA A 1 105 ? -4.569 -3.318 -7.297 1.00 92.06 105 ALA A C 1
ATOM 768 O O . ALA A 1 105 ? -3.889 -3.799 -8.207 1.00 92.06 105 ALA A O 1
ATOM 769 N N . ALA A 1 106 ? -5.374 -4.080 -6.554 1.00 95.50 106 ALA A N 1
ATOM 770 C CA . ALA A 1 106 ? -5.549 -5.512 -6.779 1.00 95.50 106 ALA A CA 1
ATOM 771 C C . ALA A 1 106 ? -6.252 -5.805 -8.116 1.00 95.50 106 ALA A C 1
ATOM 773 O O . ALA A 1 106 ? -5.829 -6.678 -8.873 1.00 95.50 106 ALA A O 1
ATOM 774 N N . SER A 1 107 ? -7.286 -5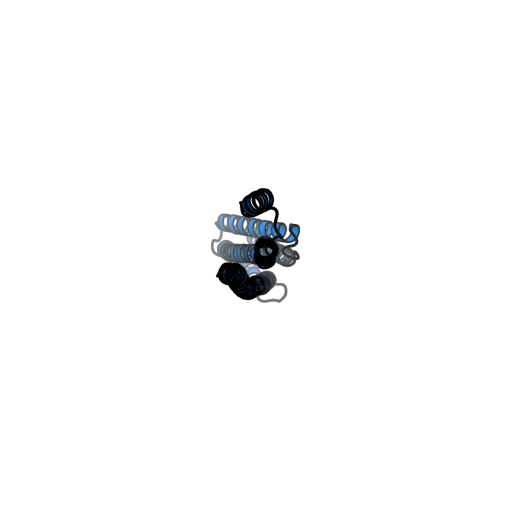.032 -8.462 1.00 95.38 107 SER A N 1
ATOM 775 C CA . SER A 1 107 ? -8.023 -5.174 -9.726 1.00 95.38 107 SER A CA 1
ATOM 776 C C . SER A 1 107 ? -7.172 -4.849 -10.959 1.00 95.38 107 SER A C 1
ATOM 778 O O . SER A 1 107 ? -7.360 -5.441 -12.023 1.00 95.38 107 SER A O 1
ATOM 780 N N . GLU A 1 108 ? -6.198 -3.950 -10.803 1.00 92.25 108 GLU A N 1
ATOM 781 C CA . GLU A 1 108 ? -5.199 -3.620 -11.821 1.00 92.25 108 GLU A CA 1
ATOM 782 C C . GLU A 1 108 ? -4.064 -4.661 -11.898 1.00 92.25 108 GLU A C 1
ATOM 784 O O . GLU A 1 108 ? -3.221 -4.587 -12.793 1.00 92.25 108 GLU A O 1
ATOM 789 N N . GLY A 1 109 ? -4.046 -5.654 -10.997 1.00 91.06 109 GLY A N 1
ATOM 790 C CA . GLY A 1 109 ? -3.003 -6.681 -10.907 1.00 91.06 109 GLY A CA 1
ATOM 791 C C . GLY A 1 109 ? -1.668 -6.151 -10.379 1.00 91.06 109 GLY A C 1
ATOM 792 O O . GLY A 1 109 ? -0.625 -6.758 -10.617 1.00 91.06 109 GLY A O 1
ATOM 793 N N . VAL A 1 110 ? -1.702 -4.996 -9.714 1.00 89.62 110 VAL A N 1
ATOM 794 C CA . VAL A 1 110 ? -0.540 -4.285 -9.174 1.00 89.62 110 VAL A CA 1
ATOM 795 C C . VAL A 1 110 ? -0.225 -4.751 -7.747 1.00 89.62 110 VAL A C 1
ATOM 797 O O . VAL A 1 110 ? 0.942 -4.807 -7.368 1.00 89.62 110 VAL A O 1
ATOM 800 N N . LEU A 1 111 ? -1.255 -5.131 -6.987 1.00 93.19 111 LEU A N 1
ATOM 801 C CA . LEU A 1 111 ? -1.158 -5.860 -5.718 1.00 93.19 111 LEU A CA 1
ATOM 802 C C . LEU A 1 111 ? -1.879 -7.211 -5.838 1.00 93.19 111 LEU A C 1
ATOM 804 O O . LEU A 1 111 ? -2.696 -7.410 -6.736 1.00 93.19 111 LEU A O 1
ATOM 808 N N . ASP A 1 112 ? -1.590 -8.144 -4.934 1.00 94.94 112 ASP A N 1
ATOM 809 C CA . ASP A 1 112 ? -2.186 -9.490 -4.940 1.00 94.94 112 ASP A CA 1
ATOM 810 C C . ASP A 1 112 ? -3.508 -9.594 -4.150 1.00 94.94 112 ASP A C 1
ATOM 812 O O . ASP A 1 112 ? -4.168 -10.635 -4.169 1.00 94.94 112 ASP A O 1
ATOM 816 N N . GLY A 1 113 ? -3.910 -8.510 -3.478 1.00 96.25 113 GLY A N 1
ATOM 817 C CA . GLY A 1 113 ? -5.124 -8.429 -2.666 1.00 96.25 113 GLY A CA 1
ATOM 818 C C . GLY A 1 113 ? -4.980 -8.970 -1.240 1.00 96.25 113 GLY A C 1
ATOM 819 O O . GLY A 1 113 ? -5.974 -9.002 -0.514 1.00 96.25 113 GLY A O 1
ATOM 820 N N . SER A 1 114 ? -3.785 -9.386 -0.811 1.00 97.38 114 SER A N 1
ATOM 821 C CA . SER A 1 114 ? -3.527 -9.821 0.571 1.00 97.38 114 SER A CA 1
ATOM 822 C C . SER A 1 114 ? -3.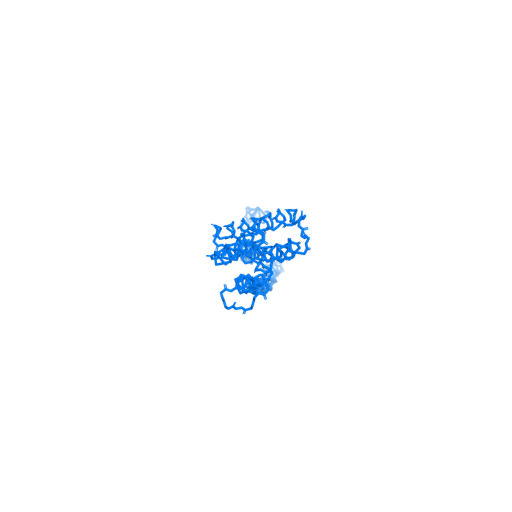737 -8.684 1.577 1.00 97.38 114 SER A C 1
ATOM 824 O O . SER A 1 114 ? -4.428 -8.871 2.578 1.00 97.38 114 SER A O 1
ATOM 826 N N . GLY A 1 115 ? -3.248 -7.476 1.271 1.00 96.38 115 GLY A N 1
ATOM 827 C CA . GLY A 1 115 ? -3.447 -6.291 2.108 1.00 96.38 115 GLY A CA 1
ATOM 828 C C . GLY A 1 115 ? -4.922 -5.925 2.308 1.00 96.38 115 GLY A C 1
ATOM 829 O O . GLY A 1 115 ? -5.314 -5.579 3.419 1.00 96.38 115 GLY A O 1
ATOM 830 N N . ALA A 1 116 ? -5.756 -6.049 1.266 1.00 98.06 116 ALA A N 1
ATOM 831 C CA . ALA A 1 116 ? -7.201 -5.809 1.366 1.00 98.06 116 ALA A CA 1
ATOM 832 C C . ALA A 1 116 ? -7.875 -6.833 2.296 1.00 98.06 116 ALA A C 1
ATOM 834 O O . ALA A 1 116 ? -8.615 -6.465 3.201 1.00 98.06 116 ALA A O 1
ATOM 835 N N . GLN A 1 117 ? -7.533 -8.117 2.149 1.00 98.31 117 GLN A N 1
ATOM 836 C CA . GLN A 1 117 ? -8.052 -9.182 3.015 1.00 98.31 117 GLN A CA 1
ATOM 837 C C . GLN A 1 117 ? -7.641 -8.997 4.483 1.00 98.31 117 GLN A C 1
ATOM 839 O O . GLN A 1 117 ? -8.446 -9.228 5.386 1.00 98.31 117 GLN A O 1
ATOM 844 N N . ALA A 1 118 ? -6.396 -8.583 4.734 1.00 98.38 118 ALA A N 1
ATOM 845 C CA . ALA A 1 118 ? -5.915 -8.318 6.086 1.00 98.38 118 ALA A CA 1
ATOM 846 C C . ALA A 1 118 ? -6.595 -7.082 6.708 1.00 98.38 118 ALA A C 1
ATOM 848 O O . ALA A 1 118 ? -6.917 -7.095 7.897 1.00 98.38 118 ALA A O 1
ATOM 849 N N . LEU A 1 119 ? -6.864 -6.044 5.904 1.00 98.75 119 LEU A N 1
ATOM 850 C CA . LEU A 1 119 ? -7.629 -4.868 6.325 1.00 98.75 119 LEU A CA 1
ATOM 851 C C . LEU A 1 119 ? -9.053 -5.259 6.735 1.00 98.75 119 LEU A C 1
ATOM 853 O O . LEU A 1 119 ? -9.469 -4.936 7.845 1.00 98.75 119 LEU A O 1
ATOM 857 N N . ASP A 1 120 ? -9.760 -6.012 5.890 1.00 98.62 120 ASP A N 1
ATOM 858 C CA . ASP A 1 120 ? -11.115 -6.498 6.174 1.00 98.62 120 ASP A CA 1
ATOM 859 C C . ASP A 1 120 ? -11.163 -7.330 7.460 1.00 98.62 120 ASP A C 1
ATOM 861 O O . ASP A 1 120 ? -12.075 -7.188 8.280 1.00 98.62 120 ASP A O 1
ATOM 865 N N . ALA A 1 121 ? -10.156 -8.183 7.673 1.00 98.31 121 ALA A N 1
ATOM 866 C CA . ALA A 1 121 ? -10.042 -8.977 8.889 1.00 98.31 121 ALA A CA 1
ATOM 867 C C . ALA A 1 121 ? -9.895 -8.094 10.138 1.00 98.31 121 ALA A C 1
ATOM 869 O O . ALA A 1 121 ? -10.538 -8.366 11.153 1.00 98.31 121 ALA A O 1
ATOM 870 N N . TRP A 1 122 ? -9.091 -7.028 10.078 1.00 98.62 122 TRP A N 1
ATOM 871 C CA . TRP A 1 122 ? -8.971 -6.074 11.181 1.00 98.62 122 TRP A CA 1
ATOM 872 C C . TRP A 1 122 ? -10.262 -5.272 11.404 1.00 98.62 122 TRP A C 1
ATOM 874 O O . TRP A 1 122 ? -10.707 -5.166 12.548 1.00 98.62 122 TRP A O 1
ATOM 884 N N . VAL A 1 123 ? -10.915 -4.788 10.343 1.00 98.62 123 VAL A N 1
ATOM 885 C CA . VAL A 1 123 ? -12.206 -4.075 10.429 1.00 98.62 123 VAL A CA 1
ATOM 886 C 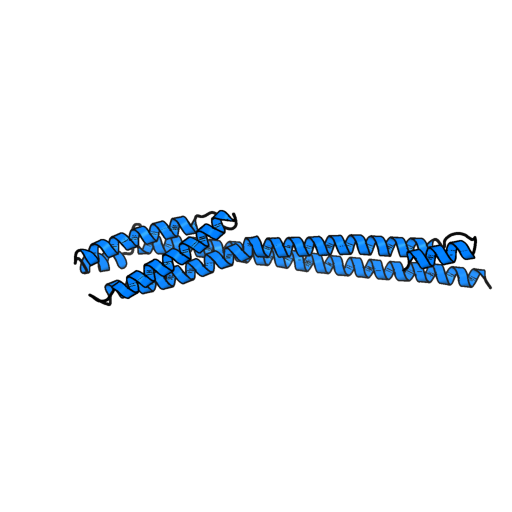C . VAL A 1 123 ? -13.283 -4.952 11.076 1.00 98.62 123 VAL A C 1
ATOM 888 O O . VAL A 1 123 ? -14.042 -4.486 11.925 1.00 98.62 123 VAL A O 1
ATOM 891 N N . ALA A 1 124 ? -13.310 -6.251 10.767 1.00 98.38 124 ALA A N 1
ATOM 892 C CA . ALA A 1 124 ? -14.213 -7.188 11.430 1.00 98.38 124 ALA A CA 1
ATOM 893 C C . ALA A 1 124 ? -13.947 -7.290 12.945 1.00 98.38 124 ALA A C 1
ATOM 895 O O . ALA A 1 124 ? -14.893 -7.344 13.729 1.00 98.38 124 ALA A O 1
ATOM 896 N N . ARG A 1 125 ? -12.677 -7.253 13.378 1.00 97.94 125 ARG A N 1
ATOM 897 C CA . ARG A 1 125 ? -12.327 -7.230 14.811 1.00 97.94 125 ARG A CA 1
ATOM 898 C C . ARG A 1 125 ? -12.684 -5.910 15.486 1.00 97.94 125 ARG A C 1
ATOM 900 O O . ARG A 1 125 ? -13.053 -5.911 16.657 1.00 97.94 125 ARG A O 1
ATOM 907 N N . HIS A 1 126 ? -12.606 -4.794 14.766 1.00 97.69 126 HIS A N 1
ATOM 908 C CA . HIS A 1 126 ? -13.075 -3.508 15.272 1.00 97.69 126 HIS A CA 1
ATOM 909 C C . HIS A 1 126 ? -14.577 -3.542 15.598 1.00 97.69 126 HIS A C 1
ATOM 911 O O . HIS A 1 126 ? -14.993 -3.079 16.660 1.00 97.69 126 HIS A O 1
ATOM 917 N N . ALA A 1 127 ? -15.389 -4.178 14.749 1.00 97.94 127 ALA A N 1
ATOM 918 C CA . ALA A 1 127 ? -16.822 -4.329 15.002 1.00 97.94 127 ALA A CA 1
ATOM 919 C C . ALA A 1 127 ? -17.131 -5.091 16.310 1.00 97.94 127 ALA A C 1
ATOM 921 O O . ALA A 1 127 ? -18.125 -4.792 16.970 1.00 97.94 127 ALA A O 1
ATOM 922 N N . GLU A 1 128 ? -16.272 -6.029 16.731 1.00 97.94 128 GLU A N 1
ATOM 923 C CA . GLU A 1 128 ? -16.395 -6.713 18.030 1.00 97.94 128 GLU A CA 1
ATOM 924 C C . GLU A 1 128 ? -16.175 -5.748 19.210 1.00 97.94 128 GLU A C 1
ATOM 926 O O . GLU A 1 128 ? -16.892 -5.820 20.208 1.00 97.94 128 GLU A O 1
ATOM 931 N N . ILE A 1 129 ? -15.229 -4.806 19.088 1.00 96.94 129 ILE A N 1
ATOM 932 C CA . ILE A 1 129 ? -15.007 -3.743 20.085 1.00 96.94 129 ILE A CA 1
ATOM 933 C C . ILE A 1 129 ? -16.243 -2.842 20.171 1.00 96.94 129 ILE A C 1
ATOM 935 O O . ILE A 1 129 ? -16.716 -2.546 21.270 1.00 96.94 129 ILE A O 1
ATOM 939 N N . ARG A 1 130 ? -16.779 -2.421 19.017 1.00 96.25 130 ARG A N 1
ATOM 940 C CA . ARG A 1 130 ? -17.968 -1.558 18.946 1.00 96.25 130 ARG A CA 1
ATOM 941 C C . ARG A 1 130 ? -19.197 -2.221 19.546 1.00 96.25 130 ARG A C 1
ATOM 943 O O . ARG A 1 130 ? -19.904 -1.571 20.304 1.00 96.25 130 ARG A O 1
ATOM 950 N N . ALA A 1 131 ? -19.402 -3.513 19.292 1.00 96.81 131 ALA A N 1
ATOM 951 C CA . ALA A 1 131 ? -20.507 -4.261 19.883 1.00 96.81 131 ALA A CA 1
ATOM 952 C C . ALA A 1 131 ? -20.480 -4.214 21.422 1.00 96.81 131 ALA A C 1
ATOM 954 O O . ALA A 1 131 ? -21.506 -3.939 22.038 1.00 96.81 131 ALA A O 1
ATOM 955 N N . LEU A 1 132 ? -19.309 -4.405 22.042 1.00 96.69 132 LEU A N 1
ATOM 956 C CA . LEU A 1 132 ? -19.164 -4.313 23.501 1.00 96.69 132 LEU A CA 1
ATOM 957 C C . LEU A 1 132 ? -19.451 -2.896 24.022 1.00 96.69 132 LEU A C 1
ATOM 959 O O . LEU A 1 132 ? -20.188 -2.736 24.996 1.00 96.69 132 LEU A O 1
ATOM 963 N N . ASP A 1 133 ? -18.907 -1.865 23.369 1.00 94.38 133 ASP A N 1
ATOM 964 C CA . ASP A 1 133 ? -19.111 -0.467 23.777 1.00 94.38 133 ASP A CA 1
ATOM 965 C C . ASP A 1 133 ? -20.580 -0.025 23.616 1.00 94.38 133 ASP A C 1
ATOM 967 O O . ASP A 1 133 ? -21.144 0.593 24.522 1.00 94.38 133 ASP A O 1
ATOM 971 N N . ASP A 1 134 ? -21.234 -0.410 22.515 1.00 93.25 134 ASP A N 1
ATOM 972 C CA . ASP A 1 134 ? -22.641 -0.101 22.226 1.00 93.25 134 ASP A CA 1
ATOM 973 C C . ASP A 1 134 ? -23.613 -0.833 23.174 1.00 93.25 134 ASP A C 1
ATOM 975 O O . ASP A 1 134 ? -24.680 -0.306 23.508 1.00 93.25 134 ASP A O 1
ATOM 979 N N . GLU A 1 135 ? -23.242 -2.023 23.662 1.00 94.94 135 GLU A N 1
ATOM 9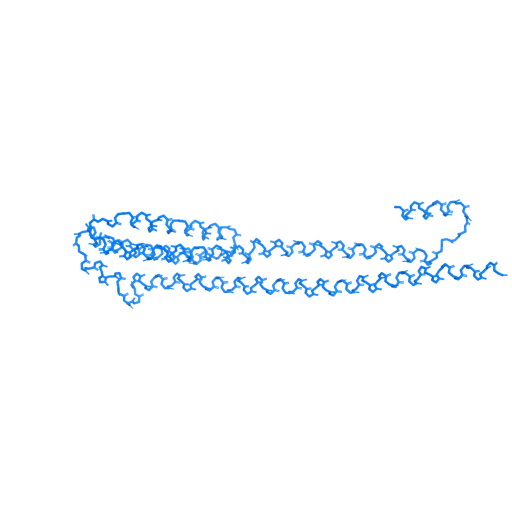80 C CA . GLU A 1 135 ? -23.964 -2.756 24.715 1.00 94.94 135 GLU A CA 1
ATOM 981 C C . GLU A 1 135 ? -23.726 -2.176 26.125 1.00 94.94 135 GLU A C 1
ATOM 983 O O . GLU A 1 135 ? -24.412 -2.544 27.085 1.00 94.94 135 GLU A O 1
ATOM 988 N N . GLY A 1 136 ? -22.794 -1.227 26.256 1.00 94.00 136 GLY A N 1
ATOM 989 C CA . GLY A 1 136 ? -22.423 -0.574 27.509 1.00 94.00 136 GLY A CA 1
ATOM 990 C C . GLY A 1 136 ? -21.330 -1.295 28.303 1.00 94.00 136 GLY A C 1
ATOM 991 O O . GLY A 1 136 ? -20.983 -0.829 29.395 1.00 94.00 136 GLY A O 1
ATOM 992 N N . ASP A 1 137 ? -20.759 -2.384 27.776 1.00 96.00 137 ASP A N 1
ATOM 993 C CA . ASP A 1 137 ? -19.592 -3.071 28.342 1.00 96.00 137 ASP A CA 1
ATOM 994 C C . ASP A 1 137 ? -18.287 -2.379 27.923 1.00 96.00 137 ASP A C 1
ATOM 996 O O . ASP A 1 137 ? -17.451 -2.901 27.184 1.00 96.00 137 ASP A O 1
ATOM 1000 N N . TRP A 1 138 ? -18.110 -1.156 28.421 1.00 94.56 138 TRP A N 1
ATOM 1001 C CA . TRP A 1 138 ? -16.923 -0.351 28.137 1.00 94.56 138 TRP A CA 1
ATOM 1002 C C . TRP A 1 138 ? -15.632 -1.007 28.653 1.00 94.56 138 TRP A C 1
ATOM 1004 O O . TRP A 1 138 ? -14.599 -0.940 27.991 1.00 94.56 138 TRP A O 1
ATOM 1014 N N . ASP A 1 139 ? -15.678 -1.659 29.821 1.00 96.81 139 ASP A N 1
ATOM 1015 C CA . ASP A 1 139 ? -14.505 -2.338 30.385 1.00 96.81 139 ASP A CA 1
ATOM 1016 C C . ASP A 1 139 ? -14.083 -3.520 29.492 1.00 96.81 139 ASP A C 1
ATOM 1018 O O . ASP A 1 139 ? -12.889 -3.698 29.233 1.00 96.81 139 ASP A O 1
ATOM 1022 N N . GLY A 1 140 ? -15.048 -4.286 28.967 1.00 97.62 140 GLY A N 1
ATOM 1023 C CA . GLY A 1 140 ? -14.814 -5.336 27.977 1.00 97.62 140 GLY A CA 1
ATOM 1024 C C . GLY A 1 140 ? -14.276 -4.795 26.652 1.00 97.62 140 GLY A C 1
ATOM 1025 O O . GLY A 1 140 ? -13.292 -5.326 26.134 1.00 97.62 140 GLY A O 1
ATOM 1026 N N . ALA A 1 141 ? -14.852 -3.706 26.136 1.00 96.75 141 ALA A N 1
ATOM 1027 C CA . ALA A 1 141 ? -14.391 -3.057 24.909 1.00 96.75 141 ALA A CA 1
ATOM 1028 C C . ALA A 1 141 ? -12.930 -2.588 25.024 1.00 96.75 141 ALA A C 1
ATOM 1030 O O . ALA A 1 141 ? -12.114 -2.857 24.142 1.00 96.75 141 ALA A O 1
ATOM 1031 N N . VAL A 1 142 ? -12.563 -1.953 26.144 1.00 96.56 142 VAL A N 1
ATOM 1032 C CA . VAL A 1 142 ? -11.180 -1.534 26.423 1.00 96.56 142 VAL A CA 1
ATOM 1033 C C . VAL A 1 142 ? -10.250 -2.734 26.572 1.00 96.56 142 VAL A C 1
ATOM 1035 O O . VAL A 1 142 ? -9.149 -2.720 26.018 1.00 96.56 142 VAL A O 1
ATOM 1038 N N . ALA A 1 143 ? -10.667 -3.778 27.291 1.00 98.00 143 ALA A N 1
ATOM 1039 C CA . ALA A 1 143 ? -9.868 -4.991 27.442 1.00 98.00 143 ALA A CA 1
ATOM 1040 C C . ALA A 1 143 ? -9.596 -5.664 26.086 1.00 98.00 143 ALA A C 1
ATOM 1042 O O . ALA A 1 143 ? -8.465 -6.070 25.820 1.00 98.00 143 ALA A O 1
ATOM 1043 N N . LEU A 1 144 ? -10.598 -5.724 25.204 1.00 98.00 144 LEU A N 1
ATOM 1044 C CA . LEU A 1 144 ? -10.460 -6.283 23.861 1.00 98.00 144 LEU A CA 1
ATOM 1045 C C . LEU A 1 144 ? -9.563 -5.411 22.970 1.00 98.00 144 LEU A C 1
ATOM 1047 O O . LEU A 1 144 ? -8.619 -5.920 22.366 1.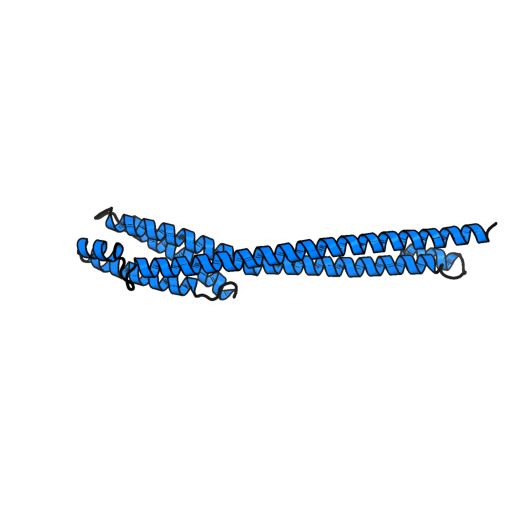00 98.00 144 LEU A O 1
ATOM 1051 N N . ALA A 1 145 ? -9.795 -4.095 22.944 1.00 96.44 145 ALA A N 1
ATOM 1052 C CA . ALA A 1 145 ? -9.022 -3.141 22.146 1.00 96.44 145 ALA A CA 1
ATOM 1053 C C . ALA A 1 145 ? -7.542 -3.047 22.564 1.00 96.44 145 ALA A C 1
ATOM 1055 O O . ALA A 1 145 ? -6.682 -2.688 21.760 1.00 96.44 145 ALA A O 1
ATOM 1056 N N . THR A 1 146 ? -7.223 -3.374 23.819 1.00 96.69 146 THR A N 1
ATOM 1057 C CA . THR A 1 146 ? -5.851 -3.350 24.362 1.00 96.69 146 THR A CA 1
ATOM 1058 C C . THR A 1 146 ? -5.214 -4.733 24.498 1.00 96.69 146 THR A C 1
ATOM 1060 O O . THR A 1 146 ? -4.054 -4.825 24.903 1.00 96.69 146 THR A O 1
ATOM 1063 N N . SER A 1 147 ? -5.930 -5.804 24.135 1.00 97.38 147 SER A N 1
ATOM 1064 C CA . SER A 1 147 ? -5.404 -7.168 24.200 1.00 97.38 147 SER A CA 1
ATOM 1065 C C . SER A 1 147 ? -4.179 -7.342 23.296 1.00 97.38 147 SER A C 1
ATOM 1067 O O . SER A 1 147 ? -4.065 -6.726 22.234 1.00 97.38 147 SER A O 1
ATOM 1069 N N . THR A 1 148 ? -3.257 -8.197 23.736 1.00 95.38 148 THR A N 1
ATOM 1070 C CA . THR A 1 148 ? -2.056 -8.612 22.996 1.00 95.38 148 THR A CA 1
ATOM 1071 C C . THR A 1 148 ? -2.107 -10.088 22.599 1.00 95.38 148 THR A C 1
ATOM 1073 O O . THR A 1 148 ? -1.081 -10.666 22.244 1.00 95.38 148 THR A O 1
ATOM 1076 N N . ASP A 1 149 ? -3.270 -10.727 22.721 1.00 96.31 149 ASP A N 1
ATOM 1077 C CA . ASP A 1 149 ? -3.447 -12.128 22.344 1.00 96.31 149 ASP A CA 1
ATOM 1078 C C . ASP A 1 149 ? -3.369 -12.299 20.820 1.00 96.31 149 ASP A C 1
ATOM 1080 O O . ASP A 1 149 ? -3.633 -11.365 20.060 1.00 96.31 149 ASP A O 1
ATOM 1084 N N . ALA A 1 150 ? -3.031 -13.507 20.360 1.00 92.94 150 ALA A N 1
ATOM 1085 C CA . ALA A 1 150 ? -2.844 -13.802 18.934 1.00 92.94 150 ALA A CA 1
ATOM 1086 C C . ALA A 1 150 ? -4.113 -13.584 18.090 1.00 92.94 150 ALA A C 1
ATOM 1088 O O . ALA A 1 150 ? -4.015 -13.232 16.921 1.00 92.94 150 ALA A O 1
ATOM 1089 N N . ASP A 1 151 ? -5.290 -13.746 18.694 1.00 92.56 151 ASP A N 1
ATOM 1090 C CA . ASP A 1 151 ? -6.584 -13.527 18.045 1.00 92.56 151 ASP A CA 1
ATOM 1091 C C . ASP A 1 151 ? -7.183 -12.147 18.375 1.00 92.56 151 ASP A C 1
ATOM 1093 O O . ASP A 1 151 ? -8.386 -11.953 18.227 1.00 92.56 151 ASP A O 1
ATOM 1097 N N . SER A 1 152 ? -6.391 -11.192 18.873 1.00 96.31 152 SER A N 1
ATOM 1098 C CA . SER A 1 152 ? -6.881 -9.859 19.255 1.00 96.31 152 SER A CA 1
ATOM 1099 C C . SER A 1 152 ? -7.055 -8.919 18.049 1.00 96.31 152 SER A C 1
ATOM 1101 O O . SER A 1 152 ? -6.399 -9.097 17.017 1.00 96.31 152 SER A O 1
ATOM 1103 N N . PRO A 1 153 ? -7.859 -7.845 18.179 1.00 96.75 153 PRO A N 1
ATOM 1104 C CA . PRO A 1 153 ? -7.904 -6.773 17.182 1.00 96.75 153 PRO A CA 1
ATOM 1105 C C . PRO A 1 153 ? -6.530 -6.147 16.896 1.00 96.75 153 PRO A C 1
ATOM 1107 O O . PRO A 1 153 ? -6.247 -5.774 15.760 1.00 96.75 153 PRO A O 1
ATOM 1110 N N . ASN A 1 154 ? -5.648 -6.064 17.901 1.00 96.62 154 ASN A N 1
ATOM 1111 C CA . ASN A 1 154 ? -4.281 -5.565 17.717 1.00 96.62 154 ASN A CA 1
ATOM 1112 C C . ASN A 1 154 ? -3.419 -6.514 16.883 1.00 96.62 154 ASN A C 1
ATOM 1114 O O . ASN A 1 154 ? -2.640 -6.043 16.060 1.00 96.62 154 ASN A O 1
ATOM 1118 N N . ALA A 1 155 ? -3.570 -7.828 17.060 1.00 97.88 155 ALA A N 1
ATOM 1119 C CA . ALA A 1 155 ? -2.881 -8.806 16.225 1.00 97.88 155 ALA A CA 1
ATOM 1120 C C . ALA A 1 155 ? -3.349 -8.727 14.763 1.00 97.88 155 ALA A C 1
ATOM 1122 O O . ALA A 1 155 ? -2.517 -8.733 13.862 1.00 97.88 155 ALA A O 1
ATOM 1123 N N . ALA A 1 156 ? -4.656 -8.558 14.523 1.00 98.12 156 ALA A N 1
ATOM 1124 C CA . ALA A 1 156 ? -5.189 -8.356 13.173 1.00 98.12 156 ALA A CA 1
ATOM 1125 C C . ALA A 1 156 ? -4.664 -7.060 12.521 1.00 98.12 156 ALA A C 1
ATOM 1127 O O . ALA A 1 156 ? -4.275 -7.068 11.354 1.00 98.12 156 ALA A O 1
ATOM 1128 N N . PHE A 1 157 ? -4.591 -5.959 13.279 1.00 98.25 157 PHE A N 1
ATOM 1129 C CA . PHE A 1 157 ? -3.987 -4.714 12.793 1.00 98.25 157 PHE A CA 1
ATOM 1130 C C . PHE A 1 157 ? -2.491 -4.865 12.482 1.00 98.25 157 PHE A C 1
ATOM 1132 O O . PHE A 1 157 ? -2.009 -4.293 11.503 1.00 98.25 157 PHE A O 1
ATOM 1139 N N . GLU A 1 158 ? -1.743 -5.618 13.297 1.00 98.12 158 GLU A N 1
ATOM 1140 C CA . GLU A 1 158 ? -0.321 -5.863 13.040 1.00 98.12 158 GLU A CA 1
ATOM 1141 C C . GLU A 1 158 ? -0.113 -6.742 11.802 1.00 98.12 158 GLU A C 1
ATOM 1143 O O . GLU A 1 158 ? 0.788 -6.456 11.023 1.00 98.12 158 GLU A O 1
ATOM 1148 N N . GLU A 1 159 ? -0.968 -7.739 11.563 1.00 97.94 159 GLU A N 1
ATOM 1149 C CA . GLU A 1 159 ? -0.935 -8.559 10.342 1.00 97.94 159 GLU A CA 1
ATOM 1150 C C . GLU A 1 159 ? -1.153 -7.704 9.084 1.00 97.94 159 GLU A C 1
ATOM 1152 O O . GLU A 1 159 ? -0.362 -7.753 8.137 1.00 97.94 159 GLU A O 1
ATOM 1157 N N . PHE A 1 160 ? -2.179 -6.844 9.098 1.00 98.44 160 PHE A N 1
ATOM 1158 C CA . PHE A 1 160 ? -2.391 -5.857 8.038 1.00 98.44 160 PHE A CA 1
ATOM 1159 C C . PHE A 1 160 ? -1.169 -4.942 7.874 1.00 98.44 160 PHE A C 1
ATOM 1161 O O . PHE A 1 160 ? -0.684 -4.720 6.764 1.00 98.44 160 PHE A O 1
ATOM 1168 N N . SER A 1 161 ? -0.643 -4.428 8.987 1.00 96.31 161 SER A N 1
ATOM 1169 C CA . SER A 1 161 ? 0.498 -3.515 8.993 1.00 96.31 161 SER A CA 1
ATOM 1170 C C . SER A 1 161 ? 1.767 -4.162 8.441 1.00 96.31 161 SER A C 1
ATOM 1172 O O . SER A 1 161 ? 2.522 -3.508 7.723 1.00 96.31 161 SER A O 1
ATOM 1174 N N . ALA A 1 162 ? 2.020 -5.428 8.765 1.00 96.81 162 ALA A N 1
ATOM 1175 C CA . ALA A 1 162 ? 3.140 -6.199 8.247 1.00 96.81 162 ALA A CA 1
ATOM 1176 C C . ALA A 1 162 ? 2.994 -6.425 6.739 1.00 96.81 162 ALA A C 1
ATOM 1178 O O . ALA A 1 162 ? 3.924 -6.108 5.998 1.00 96.81 162 ALA A O 1
ATOM 1179 N N . THR A 1 163 ? 1.809 -6.848 6.293 1.00 95.00 163 THR A N 1
ATOM 1180 C CA . THR A 1 163 ? 1.492 -7.050 4.870 1.00 95.00 163 THR A CA 1
ATOM 1181 C C . THR A 1 163 ? 1.704 -5.765 4.068 1.00 95.00 163 THR A C 1
ATOM 1183 O O . THR A 1 163 ? 2.438 -5.746 3.083 1.00 95.00 163 THR A O 1
ATOM 1186 N N . ALA A 1 164 ? 1.154 -4.640 4.537 1.00 89.69 164 ALA A N 1
ATOM 1187 C CA . ALA A 1 164 ? 1.308 -3.357 3.860 1.00 89.69 164 ALA A CA 1
ATOM 1188 C C . ALA A 1 164 ? 2.774 -2.887 3.815 1.00 89.69 164 ALA A C 1
ATOM 1190 O O . ALA A 1 164 ? 3.214 -2.327 2.811 1.00 89.69 164 ALA A O 1
ATOM 1191 N N . ARG A 1 165 ? 3.561 -3.112 4.879 1.00 90.69 165 ARG A N 1
ATOM 1192 C CA . ARG A 1 165 ? 5.000 -2.792 4.884 1.00 90.69 165 ARG A CA 1
ATOM 1193 C C . ARG A 1 165 ? 5.780 -3.675 3.911 1.00 90.69 165 ARG A C 1
ATOM 1195 O O . ARG A 1 165 ? 6.638 -3.149 3.207 1.00 90.69 165 ARG A O 1
ATOM 1202 N N . GLU A 1 166 ? 5.472 -4.966 3.838 1.00 91.94 166 GLU A N 1
ATOM 1203 C CA . GLU A 1 166 ? 6.091 -5.891 2.884 1.00 91.94 166 GLU A CA 1
ATOM 1204 C C . GLU A 1 166 ? 5.801 -5.481 1.434 1.00 91.94 166 GLU A C 1
ATOM 1206 O O . GLU A 1 166 ? 6.729 -5.407 0.620 1.00 91.94 166 GLU A O 1
ATOM 1211 N N . ASP A 1 167 ? 4.552 -5.113 1.130 1.00 85.06 167 ASP A N 1
ATOM 1212 C CA . ASP A 1 167 ? 4.163 -4.574 -0.175 1.00 85.06 167 ASP A CA 1
ATOM 1213 C C . ASP A 1 167 ? 4.956 -3.307 -0.515 1.00 85.06 167 ASP A C 1
ATOM 1215 O O . ASP A 1 167 ? 5.496 -3.180 -1.619 1.00 85.06 167 ASP A O 1
ATOM 1219 N N . ILE A 1 168 ? 5.072 -2.371 0.431 1.00 85.56 168 ILE A N 1
ATOM 1220 C CA . ILE A 1 168 ? 5.835 -1.130 0.251 1.00 85.56 168 ILE A CA 1
ATOM 1221 C C . ILE A 1 168 ? 7.312 -1.434 -0.009 1.00 85.56 168 ILE A C 1
ATOM 1223 O O . ILE A 1 168 ? 7.890 -0.888 -0.948 1.00 85.56 168 ILE A O 1
ATOM 1227 N N . GLU A 1 169 ? 7.941 -2.278 0.807 1.00 84.00 169 GLU A N 1
ATOM 1228 C CA . GLU A 1 169 ? 9.369 -2.587 0.706 1.00 84.00 169 GLU A CA 1
ATOM 1229 C C . GLU A 1 169 ? 9.703 -3.313 -0.599 1.00 84.00 169 GLU A C 1
ATOM 1231 O O . GLU A 1 169 ? 10.619 -2.899 -1.321 1.00 84.00 169 GLU A O 1
ATOM 1236 N N . THR A 1 170 ? 8.923 -4.339 -0.941 1.00 83.44 170 THR A N 1
ATOM 1237 C CA . THR A 1 170 ? 9.107 -5.146 -2.153 1.00 83.44 170 THR A CA 1
ATOM 1238 C C . THR A 1 170 ? 8.952 -4.293 -3.407 1.00 83.44 170 THR A C 1
ATOM 1240 O O . THR A 1 170 ? 9.813 -4.302 -4.293 1.00 83.44 170 THR A O 1
ATOM 1243 N N . ASN A 1 171 ? 7.893 -3.486 -3.476 1.00 80.56 171 ASN A N 1
ATOM 1244 C CA . ASN A 1 171 ? 7.622 -2.670 -4.652 1.00 80.56 171 ASN A CA 1
ATOM 1245 C C . ASN A 1 171 ? 8.537 -1.438 -4.746 1.00 80.56 171 ASN A C 1
ATOM 1247 O O . ASN A 1 171 ? 8.931 -1.038 -5.850 1.00 80.56 171 ASN A O 1
ATOM 1251 N N . ALA A 1 172 ? 8.974 -0.872 -3.618 1.00 75.94 172 ALA A N 1
ATOM 1252 C CA . ALA A 1 172 ? 9.984 0.181 -3.615 1.00 75.94 172 ALA A CA 1
ATOM 1253 C C . ALA A 1 172 ? 11.350 -0.343 -4.083 1.00 75.94 172 ALA A C 1
ATOM 1255 O O . ALA A 1 172 ? 12.059 0.370 -4.801 1.00 75.94 172 ALA A O 1
ATOM 1256 N N . ALA A 1 173 ? 11.722 -1.572 -3.710 1.00 76.50 173 ALA A N 1
ATOM 1257 C CA . ALA A 1 173 ? 12.931 -2.226 -4.206 1.00 76.50 173 ALA A CA 1
ATOM 1258 C C . ALA A 1 173 ? 12.849 -2.463 -5.722 1.00 76.50 173 ALA A C 1
ATOM 1260 O O . ALA A 1 173 ? 13.736 -2.013 -6.447 1.00 76.50 173 ALA A O 1
ATOM 1261 N N . ALA A 1 174 ? 11.743 -3.035 -6.212 1.00 75.88 174 ALA A N 1
ATOM 1262 C CA . ALA A 1 174 ? 11.511 -3.237 -7.644 1.00 75.88 174 ALA A CA 1
ATOM 1263 C C . ALA A 1 174 ? 11.592 -1.918 -8.438 1.00 75.88 174 ALA A C 1
ATOM 1265 O O . ALA A 1 174 ? 12.307 -1.827 -9.434 1.00 75.88 174 ALA A O 1
ATOM 1266 N N . THR A 1 175 ? 10.955 -0.852 -7.940 1.00 73.94 175 THR A N 1
ATOM 1267 C CA . THR A 1 175 ? 11.021 0.492 -8.544 1.00 73.94 175 THR A CA 1
ATOM 1268 C C . THR A 1 175 ? 12.466 0.993 -8.668 1.00 73.94 175 THR A C 1
ATOM 1270 O O . THR A 1 175 ? 12.852 1.561 -9.695 1.00 73.94 175 THR A O 1
ATOM 1273 N N . ARG A 1 176 ? 13.282 0.810 -7.619 1.00 74.56 176 ARG A N 1
ATOM 1274 C CA . ARG A 1 176 ? 14.689 1.240 -7.611 1.00 74.56 176 ARG A CA 1
ATOM 1275 C C . ARG A 1 176 ? 15.529 0.430 -8.592 1.00 74.56 176 ARG A C 1
ATOM 1277 O O . ARG A 1 176 ? 16.316 1.032 -9.324 1.00 74.56 176 ARG A O 1
ATOM 1284 N N . ASP A 1 177 ? 15.352 -0.885 -8.627 1.00 77.94 177 ASP A N 1
ATOM 1285 C CA . ASP A 1 177 ? 16.108 -1.787 -9.499 1.00 77.94 177 ASP A CA 1
ATOM 1286 C C . ASP A 1 177 ? 15.779 -1.551 -10.979 1.00 77.94 177 ASP A C 1
ATOM 1288 O O . ASP A 1 177 ? 16.684 -1.432 -11.818 1.00 77.94 177 ASP A O 1
ATOM 1292 N N . ASP A 1 178 ? 14.499 -1.365 -11.302 1.00 73.69 178 ASP A N 1
ATOM 1293 C CA . ASP A 1 178 ? 14.052 -1.045 -12.657 1.00 73.69 178 ASP A CA 1
ATOM 1294 C C . ASP A 1 178 ? 14.614 0.301 -13.130 1.00 73.69 178 ASP A C 1
ATOM 1296 O O . ASP A 1 178 ? 15.136 0.413 -14.247 1.00 73.69 178 ASP A O 1
ATOM 1300 N N . LEU A 1 179 ? 14.590 1.322 -12.267 1.00 73.25 179 LEU A N 1
ATOM 1301 C CA . LEU A 1 179 ? 15.128 2.640 -12.598 1.00 73.25 179 LEU A CA 1
ATOM 1302 C C . LEU A 1 179 ? 16.662 2.630 -12.715 1.00 73.25 179 LEU A C 1
ATOM 1304 O O . LEU A 1 179 ? 17.216 3.258 -13.625 1.00 73.25 179 LEU A O 1
ATOM 1308 N N . ALA A 1 180 ? 17.358 1.897 -11.842 1.00 73.75 180 ALA A N 1
ATOM 1309 C CA . ALA A 1 180 ? 18.810 1.741 -11.895 1.00 73.75 180 ALA A CA 1
ATOM 1310 C C . ALA A 1 180 ? 19.248 1.032 -13.187 1.00 73.75 180 ALA A C 1
ATOM 1312 O O . ALA A 1 180 ? 20.137 1.520 -13.893 1.00 73.75 180 ALA A O 1
ATOM 1313 N N . SER A 1 181 ? 18.577 -0.066 -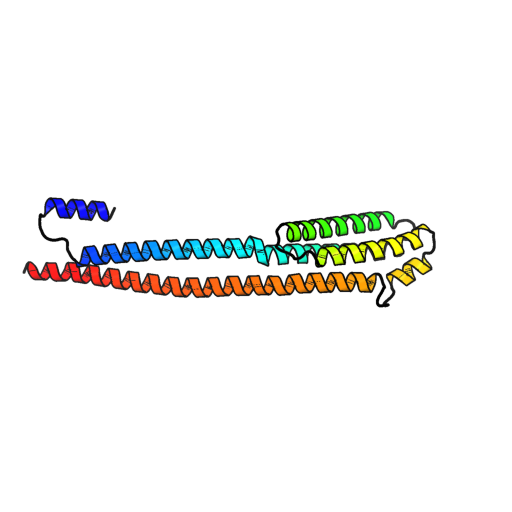13.551 1.00 69.75 181 SER A N 1
ATOM 1314 C CA . SER A 1 181 ? 18.857 -0.807 -14.785 1.00 69.75 181 SER A CA 1
ATOM 1315 C C . SER A 1 181 ? 18.592 0.037 -16.041 1.00 69.75 181 SER A C 1
ATOM 1317 O O . SER A 1 181 ? 19.374 0.001 -17.001 1.00 69.75 181 SER A O 1
ATOM 1319 N N . ALA A 1 182 ? 17.539 0.863 -16.026 1.00 66.25 182 ALA A N 1
ATOM 1320 C CA . ALA A 1 182 ? 17.239 1.811 -17.092 1.00 66.25 182 ALA A CA 1
ATOM 1321 C C . ALA A 1 182 ? 18.325 2.895 -17.215 1.00 66.25 182 ALA A C 1
ATOM 1323 O O . ALA A 1 182 ? 18.749 3.218 -18.331 1.00 66.25 182 ALA A O 1
ATOM 1324 N N . GLY A 1 183 ? 18.828 3.415 -16.091 1.00 66.06 183 GLY A N 1
ATOM 1325 C CA . GLY A 1 183 ? 19.919 4.391 -16.054 1.00 66.06 183 GLY A CA 1
ATOM 1326 C C . GLY A 1 183 ? 21.224 3.849 -16.643 1.00 66.06 183 GLY A C 1
ATOM 1327 O O . GLY A 1 183 ? 21.823 4.480 -17.519 1.00 66.06 183 GLY A O 1
ATOM 1328 N N . THR A 1 184 ? 21.644 2.647 -16.234 1.00 66.81 184 THR A N 1
ATOM 1329 C CA . THR A 1 184 ? 22.860 2.003 -16.762 1.00 66.81 184 THR A CA 1
ATOM 1330 C C . THR A 1 184 ? 22.732 1.677 -18.251 1.00 66.81 184 THR A C 1
ATOM 1332 O O . THR A 1 184 ? 23.640 1.981 -19.029 1.00 66.81 184 THR A O 1
ATOM 1335 N N . GLY A 1 185 ? 21.593 1.118 -18.679 1.00 63.03 185 GLY A N 1
ATOM 1336 C CA . GLY A 1 185 ? 21.337 0.811 -20.089 1.00 63.03 185 GLY A CA 1
ATOM 1337 C C . GLY A 1 185 ? 21.363 2.057 -20.979 1.00 63.03 185 GLY A C 1
ATOM 1338 O O . GLY A 1 185 ? 21.955 2.037 -22.060 1.00 63.03 185 GLY A O 1
ATOM 1339 N N . SER A 1 186 ? 20.801 3.166 -20.490 1.00 64.81 186 SER A N 1
ATOM 1340 C CA . SER A 1 186 ? 20.792 4.454 -21.194 1.00 64.81 186 SER A CA 1
ATOM 1341 C C . SER A 1 186 ? 22.194 5.054 -21.338 1.00 64.81 186 SER A C 1
ATOM 1343 O O . SER A 1 186 ? 22.530 5.588 -22.396 1.00 64.81 186 SER A O 1
ATOM 1345 N N . ALA A 1 187 ? 23.049 4.926 -20.318 1.00 68.25 187 ALA A N 1
ATOM 1346 C CA . ALA A 1 187 ? 24.430 5.408 -20.375 1.00 68.25 187 ALA A CA 1
ATOM 1347 C C . ALA A 1 187 ? 25.280 4.632 -21.399 1.00 68.25 187 ALA A C 1
ATOM 1349 O O . ALA A 1 187 ? 26.002 5.238 -22.194 1.00 68.25 187 ALA A O 1
ATOM 1350 N N . VAL A 1 188 ? 25.164 3.299 -21.426 1.00 66.81 188 VAL A N 1
ATOM 1351 C CA . VAL A 1 188 ? 25.868 2.442 -22.401 1.00 66.81 188 VAL A CA 1
ATOM 1352 C C . VAL A 1 188 ? 25.404 2.746 -23.826 1.00 66.81 188 VAL A C 1
ATOM 1354 O O . VAL A 1 188 ? 26.226 2.930 -24.724 1.00 66.81 188 VAL A O 1
ATOM 1357 N N . ALA A 1 189 ? 24.091 2.869 -24.023 1.00 69.12 189 ALA A N 1
ATOM 1358 C CA . ALA A 1 189 ? 23.499 3.303 -25.282 1.00 69.12 189 ALA A CA 1
ATOM 1359 C C . ALA A 1 189 ? 24.045 4.663 -25.749 1.00 69.12 189 ALA A C 1
ATOM 1361 O O . ALA A 1 189 ? 24.427 4.807 -26.911 1.00 69.12 189 ALA A O 1
ATOM 1362 N N . GLY A 1 190 ? 24.127 5.643 -24.844 1.00 69.81 190 GLY A N 1
ATOM 1363 C CA . GLY A 1 190 ? 24.675 6.968 -25.134 1.00 69.81 190 GLY A CA 1
ATOM 1364 C C . GLY A 1 190 ? 26.119 6.914 -25.639 1.00 69.81 190 GLY A C 1
ATOM 1365 O O . GLY A 1 190 ? 26.434 7.517 -26.665 1.00 69.81 190 GLY A O 1
ATOM 1366 N N . TRP A 1 191 ? 26.983 6.134 -24.981 1.00 70.19 191 TRP A N 1
ATOM 1367 C CA . TRP A 1 191 ? 28.374 5.950 -25.411 1.00 70.19 191 TRP A CA 1
ATOM 1368 C C . TRP A 1 191 ? 28.501 5.238 -26.759 1.00 70.19 191 TRP A C 1
ATOM 1370 O O . TRP A 1 191 ? 29.323 5.643 -27.583 1.00 70.19 191 TRP A O 1
ATOM 1380 N N . LEU A 1 192 ? 27.675 4.220 -27.021 1.00 69.56 192 LEU A N 1
ATOM 1381 C CA . LEU A 1 192 ? 27.660 3.521 -28.310 1.00 69.56 192 LEU A CA 1
ATOM 1382 C C . LEU A 1 192 ? 27.221 4.442 -29.453 1.00 69.56 192 LEU A C 1
ATOM 1384 O O . LEU A 1 192 ? 27.850 4.448 -30.512 1.00 69.56 192 LEU A O 1
ATOM 1388 N N . LEU A 1 193 ? 26.183 5.257 -29.235 1.00 70.75 193 LEU A N 1
ATOM 1389 C CA . LEU A 1 193 ? 25.719 6.238 -30.219 1.00 70.75 193 LEU A CA 1
ATOM 1390 C C . LEU A 1 193 ? 26.777 7.323 -30.470 1.00 70.75 193 LEU A C 1
ATOM 1392 O O . LEU A 1 193 ? 27.006 7.694 -31.622 1.00 70.75 193 LEU A O 1
ATOM 1396 N N . LEU A 1 194 ? 27.468 7.786 -29.422 1.00 69.88 194 LEU A N 1
ATOM 1397 C CA . LEU A 1 194 ? 28.563 8.754 -29.535 1.00 69.88 194 LEU A CA 1
ATOM 1398 C C . LEU A 1 194 ? 29.730 8.170 -30.346 1.00 69.88 194 LEU A C 1
ATOM 1400 O O . LEU A 1 194 ? 30.182 8.792 -31.310 1.00 69.88 194 LEU A O 1
ATOM 1404 N N . ALA A 1 195 ? 30.173 6.954 -30.018 1.00 70.62 195 ALA A N 1
ATOM 1405 C CA . ALA A 1 195 ? 31.238 6.264 -30.744 1.00 70.62 195 ALA A CA 1
ATOM 1406 C C . ALA A 1 195 ? 30.873 6.034 -32.222 1.00 70.62 195 ALA A C 1
ATOM 1408 O O . ALA A 1 195 ? 31.691 6.286 -33.111 1.00 70.62 195 ALA A O 1
ATOM 1409 N N . ALA A 1 196 ? 29.631 5.626 -32.503 1.00 68.69 196 ALA A N 1
ATOM 1410 C CA . ALA A 1 196 ? 29.133 5.449 -33.865 1.00 68.69 196 ALA A CA 1
ATOM 1411 C C . ALA A 1 196 ? 29.084 6.775 -34.645 1.00 68.69 196 ALA A C 1
ATOM 1413 O O . ALA A 1 196 ? 29.496 6.825 -35.806 1.00 68.69 196 ALA A O 1
ATOM 1414 N N . GLY A 1 197 ? 28.645 7.866 -34.007 1.00 65.75 197 GLY A N 1
ATOM 1415 C CA . GLY A 1 197 ? 28.658 9.207 -34.595 1.00 65.75 197 GLY A CA 1
ATOM 1416 C C . GLY A 1 197 ? 30.072 9.695 -34.924 1.00 65.75 197 GLY A C 1
ATOM 1417 O O . GLY A 1 197 ? 30.316 10.196 -36.024 1.00 65.75 197 GLY A O 1
ATOM 1418 N N . ALA A 1 198 ? 31.027 9.479 -34.015 1.00 69.12 198 ALA A N 1
ATOM 1419 C CA . ALA A 1 198 ? 32.433 9.808 -34.238 1.00 69.12 198 ALA A CA 1
ATOM 1420 C C . ALA A 1 198 ? 33.036 9.003 -35.408 1.00 69.12 198 ALA A C 1
ATOM 1422 O O . ALA A 1 198 ? 33.724 9.567 -36.263 1.00 69.12 198 ALA A O 1
ATOM 1423 N N . ALA A 1 199 ? 32.727 7.706 -35.503 1.00 68.19 199 ALA A N 1
ATOM 1424 C CA . ALA A 1 199 ? 33.151 6.865 -36.621 1.00 68.19 199 ALA A CA 1
ATOM 1425 C C . ALA A 1 199 ? 32.553 7.333 -37.962 1.00 68.19 199 ALA A C 1
ATOM 1427 O O . ALA A 1 199 ? 33.271 7.416 -38.962 1.00 68.19 199 ALA A O 1
ATOM 1428 N N . ALA A 1 200 ? 31.268 7.705 -37.986 1.00 66.88 200 ALA A N 1
ATOM 1429 C CA . ALA A 1 200 ? 30.613 8.248 -39.177 1.00 66.88 200 ALA A CA 1
ATOM 1430 C C . ALA A 1 200 ? 31.286 9.539 -39.666 1.00 66.88 200 ALA A C 1
ATOM 1432 O O . ALA A 1 200 ? 31.539 9.690 -40.864 1.00 66.88 200 ALA A O 1
ATOM 1433 N N . ALA A 1 201 ? 31.616 10.446 -38.741 1.00 67.88 201 ALA A N 1
ATOM 1434 C CA . ALA A 1 201 ? 32.304 11.695 -39.053 1.00 67.88 201 ALA A CA 1
ATOM 1435 C C . ALA A 1 201 ? 33.697 11.446 -39.658 1.00 67.88 201 ALA A C 1
ATOM 1437 O O . ALA A 1 201 ? 34.052 12.066 -40.662 1.00 67.88 201 ALA A O 1
ATOM 1438 N N . LEU A 1 202 ? 34.461 10.493 -39.110 1.00 70.25 202 LEU A N 1
ATOM 1439 C CA . LEU A 1 202 ? 35.777 10.108 -39.635 1.00 70.25 202 LEU A CA 1
ATOM 1440 C C . LEU A 1 202 ? 35.703 9.505 -41.045 1.00 70.25 202 LEU A C 1
ATOM 1442 O O . LEU A 1 202 ? 36.524 9.839 -41.902 1.00 70.25 202 LEU A O 1
ATOM 1446 N N . LEU A 1 203 ? 34.726 8.632 -41.301 1.00 69.94 203 LEU A N 1
ATOM 1447 C CA . LEU A 1 203 ? 34.519 8.019 -42.618 1.00 69.94 203 LEU A CA 1
ATOM 1448 C C . LEU A 1 203 ? 34.098 9.053 -43.667 1.00 69.94 203 LEU A C 1
ATOM 1450 O O . LEU A 1 203 ? 34.611 9.039 -44.789 1.00 69.94 203 LEU A O 1
ATOM 1454 N N . ALA A 1 204 ? 33.213 9.979 -43.293 1.00 64.56 204 ALA A N 1
ATOM 1455 C CA . ALA A 1 204 ? 32.823 11.091 -44.150 1.00 64.56 204 ALA A CA 1
ATOM 1456 C C . ALA A 1 204 ? 34.026 11.991 -44.470 1.00 64.56 204 ALA A C 1
ATOM 1458 O O . ALA A 1 204 ? 34.251 12.314 -45.636 1.00 64.56 204 ALA A O 1
ATOM 1459 N N . TRP A 1 205 ? 34.835 12.337 -43.462 1.00 69.50 205 TRP A N 1
ATOM 1460 C CA . TRP A 1 205 ? 36.029 13.159 -43.653 1.00 69.50 205 TRP A CA 1
ATOM 1461 C C . TRP A 1 205 ? 37.021 12.496 -44.614 1.00 69.50 205 TRP A C 1
ATOM 1463 O O . TRP A 1 205 ? 37.403 13.114 -45.609 1.00 69.50 205 TRP A O 1
ATOM 1473 N N . ARG A 1 206 ? 37.354 11.216 -44.399 1.00 70.06 206 ARG A N 1
ATOM 1474 C CA . ARG A 1 206 ? 38.253 10.469 -45.294 1.00 70.06 206 ARG A CA 1
ATOM 1475 C C . ARG A 1 206 ? 37.733 10.364 -46.726 1.00 70.06 206 ARG A C 1
ATOM 1477 O O . ARG A 1 206 ? 38.508 10.513 -47.668 1.00 70.06 206 ARG A O 1
ATOM 1484 N N . GLY A 1 207 ? 36.433 10.133 -46.903 1.00 64.06 207 GLY A N 1
ATOM 1485 C CA . GLY A 1 207 ? 35.813 10.053 -48.229 1.00 64.06 207 GLY A CA 1
ATOM 1486 C C . GLY A 1 207 ? 35.809 11.383 -48.991 1.00 64.06 207 GLY A C 1
ATOM 1487 O O . GLY A 1 207 ? 35.770 11.382 -50.223 1.00 64.06 207 GLY A O 1
ATOM 1488 N N . VAL A 1 208 ? 35.853 12.514 -48.279 1.00 66.38 208 VAL A N 1
ATOM 1489 C CA . VAL A 1 208 ? 35.984 13.853 -48.873 1.00 66.38 208 VAL A CA 1
ATOM 1490 C C . VAL A 1 208 ? 37.448 14.174 -49.188 1.00 66.38 208 VAL A C 1
ATOM 1492 O O . VAL A 1 208 ? 37.726 14.668 -50.279 1.00 66.38 208 VAL A O 1
ATOM 1495 N N . THR A 1 209 ? 38.393 13.864 -48.292 1.00 64.44 209 THR A N 1
ATOM 1496 C CA . THR A 1 209 ? 39.822 14.165 -48.505 1.00 64.44 209 THR A CA 1
ATOM 1497 C C . THR A 1 209 ? 40.455 13.320 -49.603 1.00 64.44 209 THR A C 1
ATOM 1499 O O . THR A 1 209 ? 41.192 13.873 -50.411 1.00 64.44 209 THR A O 1
ATOM 1502 N N . ALA A 1 210 ? 40.120 12.028 -49.703 1.00 59.22 210 ALA A N 1
ATOM 1503 C CA . ALA A 1 210 ? 40.630 11.162 -50.772 1.00 59.22 210 ALA A CA 1
ATOM 1504 C C . ALA A 1 210 ? 40.264 11.691 -52.171 1.00 59.22 210 ALA A C 1
ATOM 1506 O O . ALA A 1 210 ? 41.058 11.617 -53.101 1.00 59.22 210 ALA A O 1
ATOM 1507 N N . ARG A 1 211 ? 39.085 12.313 -52.312 1.00 54.28 211 ARG A N 1
ATOM 1508 C CA . ARG A 1 211 ? 38.692 12.957 -53.570 1.00 54.28 211 ARG A CA 1
ATOM 1509 C C . ARG A 1 211 ? 39.478 14.226 -53.870 1.00 54.28 211 ARG A C 1
ATOM 1511 O O . ARG A 1 211 ? 39.690 14.509 -55.037 1.00 54.28 211 ARG A O 1
ATOM 1518 N N . LEU A 1 212 ? 39.885 15.001 -52.866 1.00 56.25 212 LEU A N 1
ATOM 1519 C CA . LEU A 1 212 ? 40.661 16.226 -53.097 1.00 56.25 212 LEU A CA 1
ATOM 1520 C C . LEU A 1 212 ? 42.082 15.927 -53.602 1.00 56.25 212 LEU A C 1
ATOM 1522 O O . LEU A 1 212 ? 42.649 16.756 -54.309 1.00 56.25 212 LEU A O 1
ATOM 1526 N N . GLU A 1 213 ? 42.635 14.755 -53.285 1.00 54.06 213 GLU A N 1
ATOM 1527 C CA . GLU A 1 213 ? 43.931 14.300 -53.805 1.00 54.06 213 GLU A CA 1
ATOM 1528 C C . GLU A 1 213 ? 43.855 13.801 -55.255 1.00 54.06 213 GLU A C 1
ATOM 1530 O O . GLU A 1 213 ? 44.804 14.006 -56.000 1.00 54.06 213 GLU A O 1
ATOM 1535 N N . GLU A 1 214 ? 42.722 13.244 -55.698 1.00 49.06 214 GLU A N 1
ATOM 1536 C CA . GLU A 1 214 ? 42.521 12.807 -57.095 1.00 49.06 214 GLU A CA 1
ATOM 1537 C C . GLU A 1 214 ? 42.405 13.966 -58.110 1.00 49.06 214 GLU A C 1
ATOM 1539 O O . GLU A 1 214 ? 42.439 13.729 -59.317 1.00 49.06 214 GLU A O 1
ATOM 1544 N N . TYR A 1 215 ? 42.246 15.214 -57.648 1.00 50.06 215 TYR A N 1
ATOM 1545 C CA . TYR A 1 215 ? 42.149 16.412 -58.501 1.00 50.06 215 TYR A CA 1
ATOM 1546 C C . TYR A 1 215 ? 43.419 17.284 -58.502 1.00 50.06 215 TYR A C 1
ATOM 1548 O O . TYR A 1 215 ? 43.384 18.399 -59.030 1.00 50.06 215 TYR A O 1
ATOM 1556 N N . ARG A 1 216 ? 44.516 16.803 -57.907 1.00 46.94 216 ARG A N 1
ATOM 1557 C CA . ARG A 1 216 ? 45.861 17.380 -58.050 1.00 46.94 216 ARG A CA 1
ATOM 1558 C C . ARG A 1 216 ? 46.644 16.645 -59.127 1.00 46.94 216 ARG A C 1
ATOM 1560 O O . ARG A 1 216 ? 47.399 17.344 -59.834 1.00 46.94 216 ARG A O 1
#

Secondary structure (DSSP, 8-state):
-HHHHHHHHHHHH-S---HHHHHHHHHHHHHHHHHHHHHHHHHHHHHHHHHTHHHHHHHHHHHHHHHHHHHHHHHHHHHSTT-THHHHHHHHHHHHHHHHHHHHHHHTTSS-SHHHHHHHHHHHHHHHHHHHHHTT-HHHHHHHHH--STTSHHHHHHHHHHHHHHHHHHHHHHHHHHHHHHHHHHHHHHHHHHHHHHHHHHHHHHHHHHHHHTT-

Sequence (216 aa):
MLVLSQVWLARRTHRVLNVGLAAATAVVLVVGVVGTVLLSQASARAHDVRTGSYAATLAASQAYALANEAKSAEAFTLIQRGSGQAYEEEFVAATDDAAQRLDAAASEGVLDGSGAQALDAWVARHAEIRALDDEGDWDGAVALATSTDADSPNAAFEEFSATAREDIETNAAATRDDLASAGTGSAVAGWLLLAAGAAAALLAWRGVTARLEEYR

Radius of gyration: 32.59 Å; chains: 1; bounding box: 70×31×94 Å

Foldseek 3Di:
DLVVVQVVVCVVPVDDDLVLSVVLVVLVVVLVVLVVVLVVVLVVLVVCLVLALVLLLVLLVLLLVLQVQLLVLLVQLLVVQPPSVVSVVSNVVSLVSSLVSLVVCCVSVRDVCQLNVLSVLLVVLSVVLVVCVVVVVSVVSVCQSPDPDCSGSVVSSVSSNVVSVCSNVVSVVVSVVSVVVSVVSVVVSVVVSVVSNVVSVVSNVVSVVVVVVVVD